Protein AF-A0A813B975-F1 (afdb_monomer_lite)

Sequence (240 aa):
MDNGPQPAAQAGMAQGAAAQLSADDVDRLVKQRLEQAFHGVFRKLVDTTERAAQAAEASASTNRLESLTKSLKVEFWKPASREEELKSWKEWAFQFTNWLVSNDPSFEADLAGIDLEKEIDHALLPSEQEARSQRLFGVLCNVLKGRPLLLVKQAADIKNGLEAWRILRREMEPRERAHALAMVRQLEALKVYESSTGKAFPEELVLATVVTGLKEPLRSQVQLQMQPTTKYSDIGEWVL

Foldseek 3Di:
DDDDDDDDDDDDDDDDDPPPCPPVNVVVVVVVVVVVVVVVVVVVVVVVVVVVVVVVVVVVVVVVLLVVLVPDDQAADDQPDPVSLLVCVVVSVVVVQVSLCSNPVVVVVLQVPDDLVDADDLVPDDPVVSVVQLVLLVVQCVRYDDPLNVQSCVPVPSSGNSRSVSSSCNSRPPPCVVLVVVLVVVVVVLVVCCVVVVDHDDQVVVVVSVLVSDDPPLSVVVVVVDDPPDGPVVSVVSVD

pLDDT: mean 80.19, std 15.27, range [35.56, 97.31]

Secondary structure (DSSP, 8-state):
----------------------HHHHHHHHHHHHHHHHHHHHHHHHHHHHHHHHHHHHHHHHHHHHHHHHHPPPPPB--SSHHHHHHHHHHHHHHHHHHHHHH-THHHHHHHT--SSS---GGGS-HHHHHHHHHHHHHHHHHB-HHHHHHHGGGTTTT-HHHHHHHHHHHHS-THHHHHHHHHHHHHHHHHHHHHH-SPPPHHHHHHHHHHHSPTTHHHHHHHH--TT--HHHHHHHH-

Structure (mmCIF, N/CA/C/O backbone):
data_AF-A0A813B975-F1
#
_entry.id   AF-A0A813B975-F1
#
loop_
_atom_site.group_PDB
_atom_site.id
_atom_site.type_symbol
_atom_site.label_atom_id
_atom_site.label_alt_id
_atom_site.label_comp_id
_atom_site.label_asym_id
_atom_site.label_entity_id
_atom_site.label_seq_id
_atom_site.pdbx_PDB_ins_code
_atom_site.Cartn_x
_atom_site.Cartn_y
_atom_site.Cartn_z
_atom_site.occupancy
_atom_site.B_iso_or_equiv
_atom_site.auth_seq_id
_atom_site.auth_comp_id
_atom_site.auth_asym_id
_atom_site.auth_atom_id
_atom_site.pdbx_PDB_model_num
ATOM 1 N N . MET A 1 1 ? 33.332 16.325 -82.854 1.00 39.56 1 MET A N 1
ATOM 2 C CA . MET A 1 1 ? 33.559 16.531 -84.297 1.00 39.56 1 MET A CA 1
ATOM 3 C C . MET A 1 1 ? 33.821 18.015 -84.409 1.00 39.56 1 MET A C 1
ATOM 5 O O . MET A 1 1 ? 32.916 18.761 -84.082 1.00 39.56 1 MET A O 1
ATOM 9 N N . ASP A 1 2 ? 34.996 18.562 -84.652 1.00 37.91 2 ASP A N 1
ATOM 10 C CA . ASP A 1 2 ? 36.212 18.193 -85.383 1.00 37.91 2 ASP A CA 1
ATOM 11 C C . ASP A 1 2 ? 37.073 19.478 -85.190 1.00 37.91 2 ASP A C 1
ATOM 13 O O . ASP A 1 2 ? 36.506 20.566 -85.241 1.00 37.91 2 ASP A O 1
ATOM 17 N N . ASN A 1 3 ? 38.324 19.517 -84.729 1.00 39.56 3 ASN A N 1
ATOM 18 C CA . ASN A 1 3 ? 39.569 19.159 -85.412 1.00 39.56 3 ASN A CA 1
ATOM 19 C C . ASN A 1 3 ? 40.730 19.656 -84.488 1.00 39.56 3 ASN A C 1
ATOM 21 O O . ASN A 1 3 ? 40.571 20.684 -83.824 1.00 39.56 3 ASN A O 1
ATOM 25 N N . GLY A 1 4 ? 41.874 18.957 -84.402 1.00 40.91 4 GLY A N 1
ATOM 26 C CA . GLY A 1 4 ? 43.118 19.477 -83.768 1.00 40.91 4 GLY A CA 1
ATOM 27 C C . GLY A 1 4 ? 43.863 20.463 -84.698 1.00 40.91 4 GLY A C 1
ATOM 28 O O . GLY A 1 4 ? 43.276 20.806 -85.723 1.00 40.91 4 GLY A O 1
ATOM 29 N N . PRO A 1 5 ? 45.136 20.891 -84.470 1.00 45.88 5 PRO A N 1
ATOM 30 C CA . PRO A 1 5 ? 46.119 20.601 -83.405 1.00 45.88 5 PRO A CA 1
ATOM 31 C C . PRO A 1 5 ? 46.835 21.860 -82.792 1.00 45.88 5 PRO A C 1
ATOM 33 O O . PRO A 1 5 ? 46.631 22.993 -83.213 1.00 45.88 5 PRO A O 1
ATOM 36 N N . GLN A 1 6 ? 47.698 21.645 -81.783 1.00 40.94 6 GLN A N 1
ATOM 37 C CA . GLN A 1 6 ? 48.723 22.566 -81.204 1.00 40.94 6 GLN A CA 1
ATOM 38 C C . GLN A 1 6 ? 49.834 22.967 -82.217 1.00 40.94 6 GLN A C 1
ATOM 40 O O . GLN A 1 6 ? 49.881 22.324 -83.266 1.00 40.94 6 GLN A O 1
ATOM 45 N N . PRO A 1 7 ? 50.840 23.846 -81.922 1.00 50.34 7 PRO A N 1
ATOM 46 C CA . PRO A 1 7 ? 51.076 24.807 -80.815 1.00 50.34 7 PRO A CA 1
ATOM 47 C C . PRO A 1 7 ? 51.598 26.207 -81.286 1.00 50.34 7 PRO A C 1
ATOM 49 O O . PRO A 1 7 ? 52.030 26.375 -82.420 1.00 50.34 7 PRO A O 1
ATOM 52 N N . ALA A 1 8 ? 51.685 27.206 -80.394 1.00 39.50 8 ALA A N 1
ATOM 53 C CA . ALA A 1 8 ? 52.618 28.334 -80.563 1.00 39.50 8 ALA A CA 1
ATOM 54 C C . ALA A 1 8 ? 53.060 28.894 -79.205 1.00 39.50 8 ALA A C 1
ATOM 56 O O . ALA A 1 8 ? 52.253 29.348 -78.397 1.00 39.50 8 ALA A O 1
ATOM 57 N N . ALA A 1 9 ? 54.365 28.820 -78.966 1.00 38.59 9 ALA A N 1
ATOM 58 C CA . ALA A 1 9 ? 55.045 29.357 -77.805 1.00 38.59 9 ALA A CA 1
ATOM 59 C C . ALA A 1 9 ? 55.151 30.887 -77.885 1.00 38.59 9 ALA A C 1
ATOM 61 O O . ALA A 1 9 ? 55.579 31.428 -78.903 1.00 38.59 9 ALA A O 1
ATOM 62 N N . GLN A 1 10 ? 54.879 31.569 -76.774 1.00 41.28 10 GLN A N 1
ATOM 63 C CA . GLN A 1 10 ? 55.492 32.860 -76.479 1.00 41.28 10 GLN A CA 1
ATOM 64 C C . GLN A 1 10 ? 56.052 32.817 -75.061 1.00 41.28 10 GLN A C 1
ATOM 66 O O . GLN A 1 10 ? 55.334 32.793 -74.064 1.00 41.28 10 GLN A O 1
ATOM 71 N N . ALA A 1 11 ? 57.379 32.744 -75.017 1.00 35.56 11 ALA A N 1
ATOM 72 C CA . ALA A 1 11 ? 58.194 32.887 -73.833 1.00 35.56 11 ALA A CA 1
ATOM 73 C C . ALA A 1 11 ? 58.175 34.356 -73.385 1.00 35.56 11 ALA A C 1
ATOM 75 O O . ALA A 1 11 ? 58.749 35.220 -74.043 1.00 35.56 11 ALA A O 1
ATOM 76 N N . GLY A 1 12 ? 57.522 34.621 -72.256 1.00 39.69 12 GLY A N 1
ATOM 77 C CA . GLY A 1 12 ? 57.733 35.816 -71.450 1.00 39.69 12 GLY A CA 1
ATOM 78 C C . GLY A 1 12 ? 58.564 35.428 -70.235 1.00 39.69 12 GLY A C 1
ATOM 79 O O . GLY A 1 12 ? 58.058 34.805 -69.306 1.00 39.69 12 GLY A O 1
ATOM 80 N N . MET A 1 13 ? 59.854 35.748 -70.273 1.00 38.75 13 MET A N 1
ATOM 81 C CA . MET A 1 13 ? 60.756 35.623 -69.135 1.00 38.75 13 MET A CA 1
ATOM 82 C C . MET A 1 13 ? 60.343 36.622 -68.046 1.00 38.75 13 MET A C 1
ATOM 84 O O . MET A 1 13 ? 60.409 37.828 -68.260 1.00 38.75 13 MET A O 1
ATOM 88 N N . ALA A 1 14 ? 59.978 36.122 -66.868 1.00 39.91 14 ALA A N 1
ATOM 89 C CA . ALA A 1 14 ? 60.055 36.867 -65.617 1.00 39.91 14 ALA A CA 1
ATOM 90 C C . ALA A 1 14 ? 60.806 35.987 -64.613 1.00 39.91 14 ALA A C 1
ATOM 92 O O . ALA A 1 14 ? 60.243 35.133 -63.930 1.00 39.91 14 ALA A O 1
ATOM 93 N N . GLN A 1 15 ? 62.126 36.147 -64.620 1.00 39.19 15 GLN A N 1
ATOM 94 C CA . GLN A 1 15 ? 63.018 35.641 -63.590 1.00 39.19 15 GLN A CA 1
ATOM 95 C C . GLN A 1 15 ? 62.749 36.365 -62.264 1.00 39.19 15 GLN A C 1
ATOM 97 O O . GLN A 1 15 ? 62.636 37.585 -62.236 1.00 39.19 15 GLN A O 1
ATOM 102 N N . GLY A 1 16 ? 62.787 35.600 -61.170 1.00 38.72 16 GLY A N 1
ATOM 103 C CA . GLY A 1 16 ? 63.456 36.038 -59.946 1.00 38.72 16 GLY A CA 1
ATOM 104 C C . GLY A 1 16 ? 62.619 36.777 -58.904 1.00 38.72 16 GLY A C 1
ATOM 105 O O . GLY A 1 16 ? 62.664 37.995 -58.828 1.00 38.72 16 GLY A O 1
ATOM 106 N N . ALA A 1 17 ? 61.991 36.014 -58.007 1.00 38.19 17 ALA A N 1
ATOM 107 C CA . ALA A 1 17 ? 62.005 36.288 -56.566 1.00 38.19 17 ALA A CA 1
ATOM 108 C C . ALA A 1 17 ? 61.578 35.022 -55.803 1.00 38.19 17 ALA A C 1
ATOM 110 O O . ALA A 1 17 ? 60.574 35.002 -55.095 1.00 38.19 17 ALA A O 1
ATOM 111 N N . ALA A 1 18 ? 62.337 33.932 -55.953 1.00 42.25 18 ALA A N 1
ATOM 112 C CA . ALA A 1 18 ? 62.356 32.921 -54.905 1.00 42.25 18 ALA A CA 1
ATOM 113 C C . ALA A 1 18 ? 63.075 33.572 -53.720 1.00 42.25 18 ALA A C 1
ATOM 115 O O . ALA A 1 18 ? 64.302 33.571 -53.661 1.00 42.25 18 ALA A O 1
ATOM 116 N N . ALA A 1 19 ? 62.314 34.226 -52.839 1.00 50.38 19 ALA A N 1
ATOM 117 C CA . ALA A 1 19 ? 62.822 34.648 -51.548 1.00 50.38 19 ALA A CA 1
ATOM 118 C C . ALA A 1 19 ? 63.356 33.385 -50.867 1.00 50.38 19 ALA A C 1
ATOM 120 O O . ALA A 1 19 ? 62.583 32.511 -50.474 1.00 50.38 19 ALA A O 1
ATOM 121 N N . GLN A 1 20 ? 64.680 33.249 -50.814 1.00 52.75 20 GLN A N 1
ATOM 122 C CA . GLN A 1 20 ? 65.330 32.298 -49.930 1.00 52.75 20 GLN A CA 1
ATOM 123 C C . GLN A 1 20 ? 64.909 32.700 -48.523 1.00 52.75 20 GLN A C 1
ATOM 125 O O . GLN A 1 20 ? 65.468 33.627 -47.945 1.00 52.75 20 GLN A O 1
ATOM 130 N N . LEU A 1 21 ? 63.854 32.051 -48.022 1.00 56.66 21 LEU A N 1
ATOM 131 C CA . LEU A 1 21 ? 63.519 32.059 -46.608 1.00 56.66 21 LEU A CA 1
ATOM 132 C C . LEU A 1 21 ? 64.817 31.700 -45.895 1.00 56.66 21 LEU A C 1
ATOM 134 O O . LEU A 1 21 ? 65.395 30.640 -46.161 1.00 56.66 21 LEU A O 1
ATOM 138 N N . SER A 1 22 ? 65.325 32.624 -45.084 1.00 64.38 22 SER A N 1
ATOM 139 C CA . SER A 1 22 ? 66.527 32.350 -44.315 1.00 64.38 22 SER A CA 1
ATOM 140 C C . SER A 1 22 ? 66.254 31.120 -43.444 1.00 64.38 22 SER A C 1
ATOM 142 O O . SER A 1 22 ? 65.104 30.855 -43.078 1.00 64.38 22 SER A O 1
ATOM 144 N N . ALA A 1 23 ? 67.284 30.327 -43.144 1.00 64.75 23 ALA A N 1
ATOM 145 C CA . ALA A 1 23 ? 67.116 29.145 -42.297 1.00 64.75 23 ALA A CA 1
ATOM 146 C C . ALA A 1 23 ? 66.399 29.497 -40.974 1.00 64.75 23 ALA A C 1
ATOM 148 O O . ALA A 1 23 ? 65.574 28.718 -40.504 1.00 64.75 23 ALA A O 1
ATOM 149 N N . ASP A 1 24 ? 66.616 30.714 -40.468 1.00 67.94 24 ASP A N 1
ATOM 150 C CA . ASP A 1 24 ? 65.975 31.264 -39.272 1.00 67.94 24 ASP A CA 1
ATOM 151 C C . ASP A 1 24 ? 64.462 31.523 -39.440 1.00 67.94 24 ASP A C 1
ATOM 153 O O . ASP A 1 24 ? 63.688 31.316 -38.502 1.00 67.94 24 ASP A O 1
ATOM 157 N N . ASP A 1 25 ? 63.998 31.924 -40.628 1.00 73.50 25 ASP A N 1
ATOM 158 C CA . ASP A 1 25 ? 62.569 32.151 -40.903 1.00 73.50 25 ASP A CA 1
ATOM 159 C C . ASP A 1 25 ? 61.793 30.834 -41.024 1.00 73.50 25 ASP A C 1
ATOM 161 O O . ASP A 1 25 ? 60.656 30.722 -40.550 1.00 73.50 25 ASP A O 1
ATOM 165 N N . VAL A 1 26 ? 62.418 29.819 -41.632 1.00 76.25 26 VAL A N 1
ATOM 166 C CA . VAL A 1 26 ? 61.869 28.457 -41.694 1.00 76.25 26 VAL A CA 1
ATOM 167 C C . VAL A 1 26 ? 61.785 27.868 -40.289 1.00 76.25 26 VAL A C 1
ATOM 169 O O . VAL A 1 26 ? 60.737 27.336 -39.921 1.00 76.25 26 VAL A O 1
ATOM 172 N N . ASP A 1 27 ? 62.835 28.022 -39.483 1.00 77.06 27 ASP A N 1
ATOM 173 C CA . ASP A 1 27 ? 62.880 27.495 -38.119 1.00 77.06 27 ASP A CA 1
ATOM 174 C C . ASP A 1 27 ? 61.833 28.169 -37.213 1.00 77.06 27 ASP A C 1
ATOM 176 O O . ASP A 1 27 ? 61.093 27.503 -36.481 1.00 77.06 27 ASP A O 1
ATOM 180 N N . ARG A 1 28 ? 61.645 29.489 -37.353 1.00 78.88 28 ARG A N 1
ATOM 181 C CA . ARG A 1 28 ? 60.606 30.236 -36.628 1.00 78.88 28 ARG A CA 1
ATOM 182 C C . ARG A 1 28 ? 59.188 29.817 -37.024 1.00 78.88 28 ARG A C 1
ATOM 184 O O . ARG A 1 28 ? 58.323 29.699 -36.152 1.00 78.88 28 ARG A O 1
ATOM 191 N N . LEU A 1 29 ? 58.937 29.568 -38.310 1.00 79.75 29 LEU A N 1
ATOM 192 C CA . LEU A 1 29 ? 57.632 29.112 -38.796 1.00 79.75 29 LEU A CA 1
ATOM 193 C C . LEU A 1 29 ? 57.334 27.671 -38.358 1.00 79.75 29 LEU A C 1
ATOM 195 O O . LEU A 1 29 ? 56.217 27.380 -37.923 1.00 79.75 29 LEU A O 1
ATOM 199 N N . VAL A 1 30 ? 58.327 26.782 -38.431 1.00 79.69 30 VAL A N 1
ATOM 200 C CA . VAL A 1 30 ? 58.225 25.397 -37.947 1.00 79.69 30 VAL A CA 1
ATOM 201 C C . VAL A 1 30 ? 57.923 25.388 -36.450 1.00 79.69 30 VAL A C 1
ATOM 203 O O . VAL A 1 30 ? 56.978 24.718 -36.027 1.00 79.69 30 VAL A O 1
ATOM 206 N N . LYS A 1 31 ? 58.629 26.208 -35.664 1.00 82.19 31 LYS A N 1
ATOM 207 C CA . LYS A 1 31 ? 58.383 26.373 -34.227 1.00 82.19 31 LYS A CA 1
ATOM 208 C C . LYS A 1 31 ? 56.964 26.866 -33.930 1.00 82.19 31 LYS A C 1
ATOM 210 O O . LYS A 1 31 ? 56.274 26.273 -33.106 1.00 82.19 31 LYS A O 1
ATOM 215 N N . GLN A 1 32 ? 56.479 27.875 -34.653 1.00 84.44 32 GLN A N 1
ATOM 216 C CA . GLN A 1 32 ? 55.125 28.406 -34.469 1.00 84.44 32 GLN A CA 1
ATOM 217 C C . GLN A 1 32 ? 54.035 27.375 -34.814 1.00 84.44 32 GLN A C 1
ATOM 219 O O . GLN A 1 32 ? 53.018 27.282 -34.123 1.00 84.44 32 GLN A O 1
ATOM 224 N N . ARG A 1 33 ? 54.235 26.576 -35.869 1.00 80.62 33 ARG A N 1
ATOM 225 C CA . ARG A 1 33 ? 53.301 25.508 -36.262 1.00 80.62 33 ARG A CA 1
ATOM 226 C C . ARG A 1 33 ? 53.302 24.353 -35.264 1.00 80.62 33 ARG A C 1
ATOM 228 O O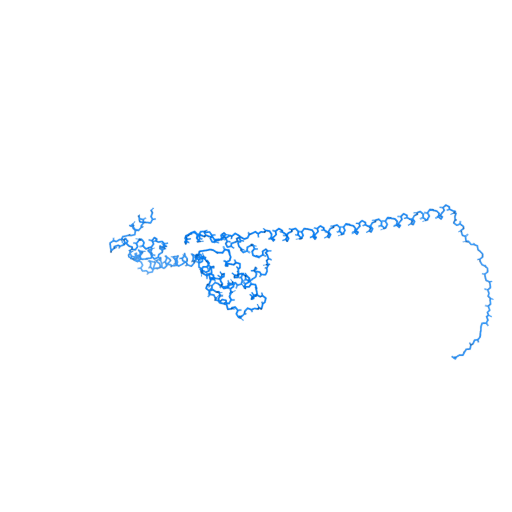 . ARG A 1 33 ? 52.227 23.848 -34.945 1.00 80.62 33 ARG A O 1
ATOM 235 N N . LEU A 1 34 ? 54.471 23.978 -34.743 1.00 81.06 34 LEU A N 1
ATOM 236 C CA . LEU A 1 34 ? 54.610 22.990 -33.670 1.00 81.06 34 LEU A CA 1
ATOM 237 C C . LEU A 1 34 ? 53.911 23.449 -32.392 1.00 81.06 34 LEU A C 1
ATOM 239 O O . LEU A 1 34 ? 53.141 22.685 -31.821 1.00 81.06 34 LEU A O 1
ATOM 243 N N . GLU A 1 35 ? 54.104 24.701 -31.980 1.00 81.44 35 GLU A N 1
ATOM 244 C CA . GLU A 1 35 ? 53.433 25.261 -30.805 1.00 81.44 35 GLU A CA 1
ATOM 245 C C . GLU A 1 35 ? 51.911 25.279 -30.994 1.00 81.44 35 GLU A C 1
ATOM 247 O O . GLU A 1 35 ? 51.180 24.832 -30.114 1.00 81.44 35 GLU A O 1
ATOM 252 N N . GLN A 1 36 ? 51.401 25.709 -32.149 1.00 82.12 36 GLN A N 1
ATOM 253 C CA . GLN A 1 36 ? 49.958 25.694 -32.426 1.00 82.12 36 GLN A CA 1
ATOM 254 C C . GLN A 1 36 ? 49.375 24.276 -32.438 1.00 82.12 36 GLN A C 1
ATOM 256 O O . GLN A 1 36 ? 48.312 24.045 -31.856 1.00 82.12 36 GLN A O 1
ATOM 261 N N . ALA A 1 37 ? 50.071 23.323 -33.065 1.00 78.94 37 ALA A N 1
ATOM 262 C CA . ALA A 1 37 ? 49.665 21.923 -33.075 1.00 78.94 37 ALA A CA 1
ATOM 263 C C . ALA A 1 37 ? 49.674 21.335 -31.656 1.00 78.94 37 ALA A C 1
ATOM 265 O O . ALA A 1 37 ? 48.722 20.661 -31.266 1.00 78.94 37 ALA A O 1
ATOM 266 N N . PHE A 1 38 ? 50.691 21.655 -30.854 1.00 80.50 38 PHE A N 1
ATOM 267 C CA . PHE A 1 38 ? 50.811 21.193 -29.475 1.00 80.50 38 PHE A CA 1
ATOM 268 C C . PHE A 1 38 ? 49.695 21.747 -28.583 1.00 80.50 38 PHE A C 1
ATOM 270 O O . PHE A 1 38 ? 49.025 20.981 -27.895 1.00 80.50 38 PHE A O 1
ATOM 277 N N . HIS A 1 39 ? 49.411 23.051 -28.652 1.00 83.69 39 HIS A N 1
ATOM 278 C CA . HIS A 1 39 ? 48.319 23.661 -27.885 1.00 83.69 39 HIS A CA 1
ATOM 279 C C . HIS A 1 39 ? 46.939 23.153 -28.332 1.00 83.69 39 HIS A C 1
ATOM 281 O O . HIS A 1 39 ? 46.055 22.963 -27.495 1.00 83.69 39 HIS A O 1
ATOM 287 N N . GLY A 1 40 ? 46.748 22.897 -29.631 1.00 86.94 40 GLY A N 1
ATOM 288 C CA . GLY A 1 40 ? 45.510 22.323 -30.161 1.00 86.94 40 GLY A CA 1
ATOM 289 C C . GLY A 1 40 ? 45.279 20.882 -29.700 1.00 86.94 40 GLY A C 1
ATOM 290 O O . GLY A 1 40 ? 44.174 20.541 -29.275 1.00 86.94 40 GLY A O 1
ATOM 291 N N . VAL A 1 41 ? 46.324 20.050 -29.731 1.00 86.25 41 VAL A N 1
ATOM 292 C CA . VAL A 1 41 ? 46.271 18.659 -29.256 1.00 86.25 41 VAL A CA 1
ATOM 293 C C . VAL A 1 41 ? 46.082 18.609 -27.742 1.00 86.25 41 VAL A C 1
ATOM 295 O O . VAL A 1 41 ? 45.236 17.851 -27.275 1.00 86.25 41 VAL A O 1
ATOM 298 N N . PHE A 1 42 ? 46.788 19.449 -26.980 1.00 89.75 42 PHE A N 1
ATOM 299 C CA . PHE A 1 42 ? 46.655 19.505 -25.524 1.00 89.75 42 PHE A CA 1
ATOM 300 C C . PHE A 1 42 ? 45.248 19.936 -25.099 1.00 89.75 42 PHE A C 1
ATOM 302 O O . PHE A 1 42 ? 44.635 19.270 -24.272 1.00 89.75 42 PHE A O 1
ATOM 309 N N . ARG A 1 43 ? 44.686 20.986 -25.714 1.00 83.94 43 ARG A N 1
ATOM 310 C CA . ARG A 1 43 ? 43.312 21.429 -25.423 1.00 83.94 43 ARG A CA 1
ATOM 311 C C . ARG A 1 43 ? 42.289 20.341 -25.740 1.00 83.94 43 ARG A C 1
ATOM 313 O O . ARG A 1 43 ? 41.445 20.038 -24.908 1.00 83.94 43 ARG A O 1
ATOM 320 N N . LYS A 1 44 ? 42.417 19.688 -26.899 1.00 88.12 44 LYS A N 1
ATOM 321 C CA . LYS A 1 44 ? 41.528 18.585 -27.279 1.00 88.12 44 LYS A CA 1
ATOM 322 C C . LYS A 1 44 ? 41.641 17.406 -26.309 1.00 88.12 44 LYS A C 1
ATOM 324 O O . LYS A 1 44 ? 40.621 16.821 -25.962 1.00 88.12 44 LYS A O 1
ATOM 329 N N . LEU A 1 45 ? 42.852 17.080 -25.854 1.00 88.56 45 LEU A N 1
ATOM 330 C CA . LEU A 1 45 ? 43.084 16.034 -24.860 1.00 88.56 45 LEU A CA 1
ATOM 331 C C . LEU A 1 45 ? 42.423 16.387 -23.520 1.00 88.56 45 LEU A C 1
ATOM 333 O O . LEU A 1 45 ? 41.709 15.549 -22.970 1.00 88.56 45 LEU A O 1
ATOM 337 N N . VAL A 1 46 ? 42.594 17.621 -23.039 1.00 88.00 46 VAL A N 1
ATOM 338 C CA . VAL A 1 46 ? 41.961 18.117 -21.805 1.00 88.00 46 VAL A CA 1
ATOM 339 C C . VAL A 1 46 ? 40.437 18.047 -21.909 1.00 88.00 46 VAL A C 1
ATOM 341 O O . VAL A 1 46 ? 39.822 17.390 -21.076 1.00 88.00 46 VAL A O 1
ATOM 344 N N . ASP A 1 47 ? 39.837 18.577 -22.978 1.00 88.56 47 ASP A N 1
ATOM 345 C CA . ASP A 1 47 ? 38.378 18.569 -23.170 1.00 88.56 47 ASP A CA 1
ATOM 346 C C . ASP A 1 47 ? 37.807 17.140 -23.232 1.00 88.56 47 ASP A C 1
ATOM 348 O O . ASP A 1 47 ? 36.739 16.845 -22.688 1.00 88.56 47 ASP A O 1
ATOM 352 N N . THR A 1 48 ? 38.514 16.221 -23.903 1.00 88.00 48 THR A N 1
ATOM 353 C CA . THR A 1 48 ? 38.095 14.810 -23.967 1.00 88.00 48 THR A CA 1
ATOM 354 C C . THR A 1 48 ? 38.239 14.100 -22.628 1.00 88.00 48 THR A C 1
ATOM 356 O O . THR A 1 48 ? 37.373 13.299 -22.281 1.00 88.00 48 THR A O 1
ATOM 359 N N . THR A 1 49 ? 39.288 14.413 -21.865 1.00 86.75 49 THR A N 1
ATOM 360 C CA . THR A 1 49 ? 39.531 13.829 -20.540 1.00 86.75 49 THR A CA 1
ATOM 361 C C . THR A 1 49 ? 38.508 14.343 -19.536 1.00 86.75 49 THR A C 1
ATOM 363 O O . THR A 1 49 ? 37.952 13.554 -18.782 1.00 86.75 49 THR A O 1
ATOM 366 N N . GLU A 1 50 ? 38.192 15.636 -19.568 1.00 87.31 50 GLU A N 1
ATOM 367 C CA . GLU A 1 50 ? 37.201 16.256 -18.690 1.00 87.31 50 GLU A CA 1
ATOM 368 C C . GLU A 1 50 ? 35.791 15.721 -18.967 1.00 87.31 50 GLU A C 1
ATOM 370 O O . GLU A 1 50 ? 35.086 15.319 -18.043 1.00 87.31 50 GLU A O 1
ATOM 375 N N . ARG A 1 51 ? 35.398 15.599 -20.241 1.00 86.44 51 ARG A N 1
ATOM 376 C CA . ARG A 1 51 ? 34.105 15.001 -20.607 1.00 86.44 51 ARG A CA 1
ATOM 377 C C . ARG A 1 51 ? 34.026 13.519 -20.231 1.00 86.44 51 ARG A C 1
ATOM 379 O O . ARG A 1 51 ? 32.975 13.060 -19.789 1.00 86.44 51 ARG A O 1
ATOM 386 N N . ALA A 1 52 ? 35.117 12.771 -20.400 1.00 86.00 52 ALA A N 1
ATOM 387 C CA . ALA A 1 52 ? 35.182 11.373 -19.984 1.00 86.00 52 ALA A CA 1
ATOM 388 C C . ALA A 1 52 ? 35.108 11.230 -18.455 1.00 86.00 52 ALA A C 1
ATOM 390 O O . ALA A 1 52 ? 34.393 10.355 -17.970 1.00 86.00 52 ALA A O 1
ATOM 391 N N . ALA A 1 53 ? 35.776 12.111 -17.703 1.00 84.44 53 ALA A N 1
ATOM 392 C CA . ALA A 1 53 ? 35.706 12.155 -16.245 1.00 84.44 53 ALA A CA 1
ATOM 393 C C . ALA A 1 53 ? 34.285 12.482 -15.759 1.00 84.44 53 ALA A C 1
ATOM 395 O O . ALA A 1 53 ? 33.733 11.732 -14.960 1.00 84.44 53 ALA A O 1
ATOM 396 N N . GLN A 1 54 ? 33.639 13.509 -16.319 1.00 86.75 54 GLN A N 1
ATOM 397 C CA . GLN A 1 54 ? 32.254 13.868 -15.984 1.00 86.75 54 GLN A CA 1
ATOM 398 C C . GLN A 1 54 ? 31.264 12.735 -16.305 1.00 86.75 54 GLN A C 1
ATOM 400 O O . GLN A 1 54 ? 30.374 12.437 -15.509 1.00 86.75 54 GLN A O 1
ATOM 405 N N . ALA A 1 55 ? 31.425 12.058 -17.447 1.00 85.19 55 ALA A N 1
ATOM 406 C CA . ALA A 1 55 ? 30.591 10.911 -17.803 1.00 85.19 55 ALA A CA 1
ATOM 407 C C . ALA A 1 55 ? 30.819 9.709 -16.865 1.00 85.19 55 ALA A C 1
ATOM 409 O O . ALA A 1 55 ? 29.858 9.025 -16.495 1.00 85.19 55 ALA A O 1
ATOM 410 N N . ALA A 1 56 ? 32.065 9.464 -16.446 1.00 84.12 56 ALA A N 1
ATOM 411 C CA . ALA A 1 56 ? 32.407 8.430 -15.471 1.00 84.12 56 ALA A CA 1
ATOM 412 C C . ALA A 1 56 ? 31.833 8.741 -14.077 1.00 84.12 56 ALA A C 1
ATOM 414 O O . ALA A 1 56 ? 31.304 7.851 -13.416 1.00 84.12 56 ALA A O 1
ATOM 415 N N . GLU A 1 57 ? 31.857 10.002 -13.643 1.00 85.44 57 GLU A N 1
ATOM 416 C CA . GLU A 1 57 ? 31.269 10.438 -12.371 1.00 85.44 57 GLU A CA 1
ATOM 417 C C . GLU A 1 57 ? 29.733 10.366 -12.380 1.00 85.44 57 GLU A C 1
ATOM 419 O O . GLU A 1 57 ? 29.122 9.914 -11.405 1.00 85.44 57 GLU A O 1
ATOM 424 N N . ALA A 1 58 ? 29.087 10.736 -13.490 1.00 83.06 58 ALA A N 1
ATOM 425 C CA . ALA A 1 58 ? 27.634 10.630 -13.657 1.00 83.06 58 ALA A CA 1
ATOM 426 C C . ALA A 1 58 ? 27.152 9.167 -13.650 1.00 83.06 58 ALA A C 1
ATOM 428 O O . ALA A 1 58 ? 26.146 8.818 -13.026 1.00 83.06 58 ALA A O 1
ATOM 429 N N . SER A 1 59 ? 27.900 8.277 -14.301 1.00 79.69 59 SER A N 1
ATOM 430 C CA . SER A 1 59 ? 27.594 6.843 -14.293 1.00 79.69 59 SER A CA 1
ATOM 431 C C . SER A 1 59 ? 27.908 6.194 -12.940 1.00 79.69 59 SER A C 1
ATOM 433 O O . SER A 1 59 ? 27.102 5.412 -12.437 1.00 79.69 59 SER A O 1
ATOM 435 N N . ALA A 1 60 ? 29.005 6.575 -12.277 1.00 80.75 60 ALA A N 1
ATOM 436 C CA . ALA A 1 60 ? 29.329 6.110 -10.928 1.00 80.75 60 ALA A CA 1
ATOM 437 C C . ALA A 1 60 ? 28.297 6.561 -9.878 1.00 80.75 60 ALA A C 1
ATOM 439 O O . ALA A 1 60 ? 27.922 5.770 -9.010 1.00 80.75 60 ALA A O 1
ATOM 440 N N . SER A 1 61 ? 27.805 7.801 -9.955 1.00 78.38 61 SER A N 1
ATOM 441 C CA . SER A 1 61 ? 26.749 8.304 -9.063 1.00 78.38 61 SER A CA 1
ATOM 442 C C . SER A 1 61 ? 25.411 7.603 -9.298 1.00 78.38 61 SER A C 1
ATOM 444 O O . SER A 1 61 ? 24.773 7.200 -8.326 1.00 78.38 61 SER A O 1
ATOM 446 N N . THR A 1 62 ? 25.033 7.355 -10.555 1.00 76.19 62 THR A N 1
ATOM 447 C CA . THR A 1 62 ? 23.831 6.574 -10.901 1.00 76.19 62 THR A CA 1
ATOM 448 C C . THR A 1 62 ? 23.917 5.145 -10.358 1.00 76.19 62 THR A C 1
ATOM 450 O O . THR A 1 62 ? 23.016 4.701 -9.648 1.00 76.19 62 THR A O 1
ATOM 453 N N . ASN A 1 63 ? 25.042 4.457 -10.579 1.00 77.56 63 ASN A N 1
ATOM 454 C CA . ASN A 1 63 ? 25.268 3.105 -10.055 1.00 77.56 63 ASN A CA 1
ATOM 455 C C . ASN A 1 63 ? 25.253 3.069 -8.519 1.00 77.56 63 ASN A C 1
ATOM 457 O O . ASN A 1 63 ? 24.755 2.119 -7.913 1.00 77.56 63 ASN A O 1
ATOM 461 N N . ARG A 1 64 ? 25.787 4.111 -7.868 1.00 76.62 64 ARG A N 1
ATOM 462 C CA . ARG A 1 64 ? 25.769 4.236 -6.408 1.00 76.62 64 ARG A CA 1
ATOM 463 C C . ARG A 1 64 ? 24.349 4.419 -5.881 1.00 76.62 64 ARG A C 1
ATOM 465 O O . ARG A 1 64 ? 24.000 3.766 -4.904 1.00 76.62 64 ARG A O 1
ATOM 472 N N . LEU A 1 65 ? 23.537 5.261 -6.521 1.00 73.88 65 LEU A N 1
ATOM 473 C CA . LEU A 1 65 ? 22.126 5.440 -6.170 1.00 73.88 65 LEU A CA 1
ATOM 474 C C . LEU A 1 65 ? 21.345 4.137 -6.354 1.00 73.88 65 LEU A C 1
ATOM 476 O O . LEU A 1 65 ? 20.654 3.710 -5.435 1.00 73.88 65 LEU A O 1
ATOM 480 N N . GLU A 1 66 ? 21.529 3.446 -7.478 1.00 74.06 66 GLU A N 1
ATOM 481 C CA . GLU A 1 66 ? 20.875 2.162 -7.738 1.00 74.06 66 GLU A CA 1
ATOM 482 C C . GLU A 1 66 ? 21.274 1.092 -6.702 1.00 74.06 66 GLU A C 1
ATOM 484 O O . GLU A 1 66 ? 20.430 0.345 -6.202 1.00 74.06 66 GLU A O 1
ATOM 489 N N . SER A 1 67 ? 22.552 1.051 -6.313 1.00 73.88 67 SER A N 1
ATOM 490 C CA . SER A 1 67 ? 23.039 0.167 -5.249 1.00 73.88 67 SER A CA 1
ATOM 491 C C . SER A 1 67 ? 22.455 0.511 -3.876 1.00 73.88 67 SER A C 1
ATOM 493 O O . SER A 1 67 ? 22.165 -0.402 -3.101 1.00 73.88 67 SER A O 1
ATOM 495 N N . LEU A 1 68 ? 22.304 1.798 -3.549 1.00 72.19 68 LEU A N 1
ATOM 496 C CA . LEU A 1 68 ? 21.704 2.241 -2.287 1.00 72.19 68 LEU A CA 1
ATOM 497 C C . LEU A 1 68 ? 20.232 1.835 -2.225 1.00 72.19 68 LEU A C 1
ATOM 499 O O . LEU A 1 68 ? 19.799 1.260 -1.228 1.00 72.19 68 LEU A O 1
ATOM 503 N N . THR A 1 69 ? 19.492 2.030 -3.312 1.00 70.75 69 THR A N 1
ATOM 504 C CA . THR A 1 69 ? 18.075 1.676 -3.379 1.00 70.75 69 THR A CA 1
ATOM 505 C C . THR A 1 69 ? 17.845 0.171 -3.265 1.00 70.75 69 THR A C 1
ATOM 507 O O . THR A 1 69 ? 17.004 -0.257 -2.477 1.00 70.75 69 THR A O 1
ATOM 510 N N . LYS A 1 70 ? 18.661 -0.649 -3.941 1.00 72.88 70 LYS A N 1
ATOM 511 C CA . LYS A 1 70 ? 18.622 -2.120 -3.808 1.00 72.88 70 LYS A CA 1
ATOM 512 C C . LYS A 1 70 ? 18.952 -2.608 -2.394 1.00 72.88 70 LYS A C 1
ATOM 514 O O . LYS A 1 70 ? 18.563 -3.713 -2.023 1.00 72.88 70 LYS A O 1
ATOM 519 N N . SER A 1 71 ? 19.690 -1.816 -1.613 1.00 73.19 71 SER A N 1
ATOM 520 C CA . SER A 1 71 ? 20.062 -2.161 -0.236 1.00 73.19 71 SER A CA 1
ATOM 521 C C . SER A 1 71 ? 18.985 -1.822 0.799 1.00 73.19 71 SER A C 1
ATOM 523 O O . SER A 1 71 ? 19.047 -2.329 1.923 1.00 73.19 71 SER A O 1
ATOM 525 N N . LEU A 1 72 ? 17.989 -1.002 0.437 1.00 76.94 72 LEU A N 1
ATOM 526 C CA . LEU A 1 72 ? 16.885 -0.667 1.328 1.00 76.94 72 LEU A CA 1
ATOM 527 C C . LEU A 1 72 ? 16.049 -1.919 1.589 1.00 76.94 72 LEU A C 1
ATOM 529 O O . LEU A 1 72 ? 15.472 -2.515 0.678 1.00 76.94 72 LEU A O 1
ATOM 533 N N . LYS A 1 73 ? 15.974 -2.319 2.857 1.00 81.44 73 LYS A N 1
ATOM 534 C CA . LYS A 1 73 ? 15.109 -3.412 3.291 1.00 81.44 73 LYS A CA 1
ATOM 535 C C . LYS A 1 73 ? 13.718 -2.873 3.572 1.00 81.44 73 LYS A C 1
ATOM 537 O O . LYS A 1 73 ? 13.569 -1.837 4.211 1.00 81.44 73 LYS A O 1
ATOM 542 N N . VAL A 1 74 ? 12.711 -3.611 3.123 1.00 86.38 74 VAL A N 1
ATOM 543 C CA . VAL A 1 74 ? 11.337 -3.383 3.556 1.00 86.38 74 VAL A CA 1
ATOM 544 C C . VAL A 1 74 ? 11.134 -4.017 4.929 1.00 86.38 74 VAL A C 1
ATOM 546 O O . VAL A 1 74 ? 11.439 -5.194 5.136 1.00 86.38 74 VAL A O 1
ATOM 549 N N . GLU A 1 75 ? 10.640 -3.227 5.877 1.00 87.06 75 GLU A N 1
ATOM 550 C CA . GLU A 1 75 ? 10.365 -3.700 7.229 1.00 87.06 75 GLU A CA 1
ATOM 551 C C . GLU A 1 75 ? 9.057 -4.492 7.287 1.00 87.06 75 GLU A C 1
ATOM 553 O O . GLU A 1 75 ? 8.055 -4.171 6.637 1.00 87.06 75 GLU A O 1
ATOM 558 N N . PHE A 1 76 ? 9.061 -5.544 8.104 1.00 93.38 76 PHE A N 1
ATOM 559 C CA . PHE A 1 76 ? 7.856 -6.323 8.358 1.00 93.38 76 PHE A CA 1
ATOM 560 C C . PHE A 1 76 ? 6.877 -5.520 9.212 1.00 93.38 76 PHE A C 1
ATOM 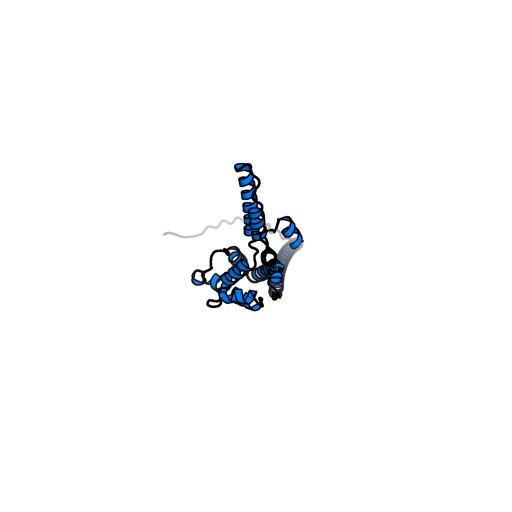562 O O . PHE A 1 76 ? 7.240 -5.028 10.281 1.00 93.38 76 PHE A O 1
ATOM 569 N N . TRP A 1 77 ? 5.607 -5.514 8.821 1.00 95.56 77 TRP A N 1
ATOM 570 C CA . TRP A 1 77 ? 4.540 -4.941 9.631 1.00 95.56 77 TRP A CA 1
ATOM 571 C C . TRP A 1 77 ? 3.832 -6.021 10.437 1.00 95.56 77 TRP A C 1
ATOM 573 O O . TRP A 1 77 ? 3.253 -6.962 9.883 1.00 95.56 77 TRP A O 1
ATOM 583 N N . LYS A 1 78 ? 3.926 -5.904 11.765 1.00 94.69 78 LYS A N 1
ATOM 584 C CA . LYS A 1 78 ? 3.508 -6.938 12.723 1.00 94.69 78 LYS A CA 1
ATOM 585 C C . LYS A 1 78 ? 2.674 -6.366 13.887 1.00 94.69 78 LYS A C 1
ATOM 587 O O . LYS A 1 78 ? 3.029 -6.610 15.038 1.00 94.69 78 LYS A O 1
ATOM 592 N N . PRO A 1 79 ? 1.613 -5.586 13.626 1.00 92.50 79 PRO A N 1
ATOM 593 C CA . PRO A 1 79 ? 0.808 -5.022 14.706 1.00 92.50 79 PRO A CA 1
ATOM 594 C C . PRO A 1 79 ? 0.176 -6.143 15.548 1.00 92.50 79 PRO A C 1
ATOM 596 O O . PRO A 1 79 ? -0.315 -7.138 15.004 1.00 92.50 79 PRO A O 1
ATOM 599 N N . ALA A 1 80 ? 0.206 -5.995 16.872 1.00 90.19 80 ALA A N 1
ATOM 600 C CA . ALA A 1 80 ? -0.302 -6.982 17.822 1.00 90.19 80 ALA A CA 1
ATOM 601 C C . ALA A 1 80 ? -1.820 -6.868 18.036 1.00 90.19 80 ALA A C 1
ATOM 603 O O . ALA A 1 80 ? -2.456 -7.827 18.476 1.00 90.19 80 ALA A O 1
ATOM 604 N N . SER A 1 81 ? -2.413 -5.711 17.725 1.00 88.50 81 SER A N 1
ATOM 605 C CA . SER A 1 81 ? -3.843 -5.448 17.895 1.00 88.50 81 SER A CA 1
ATOM 606 C C . SER A 1 81 ? -4.410 -4.549 16.793 1.00 88.50 81 SER A C 1
ATOM 608 O O . SER A 1 81 ? -3.676 -3.860 16.084 1.00 88.50 81 SER A O 1
ATOM 610 N N . ARG A 1 82 ? -5.746 -4.502 16.691 1.00 84.12 82 ARG A N 1
ATOM 611 C CA . ARG A 1 82 ? -6.461 -3.604 15.768 1.00 84.12 82 ARG A CA 1
ATOM 612 C C . ARG A 1 82 ? -6.161 -2.127 16.028 1.00 84.12 82 ARG A C 1
ATOM 614 O O . ARG A 1 82 ? -6.123 -1.332 15.097 1.00 84.12 82 ARG A O 1
ATOM 621 N N . GLU A 1 83 ? -5.970 -1.747 17.283 1.00 84.62 83 GLU A N 1
ATOM 622 C CA . GLU A 1 83 ? -5.638 -0.368 17.636 1.00 84.62 83 GLU A CA 1
ATOM 623 C C . GLU A 1 83 ? -4.235 0.004 17.140 1.00 84.62 83 GLU A C 1
ATOM 625 O O . GLU A 1 83 ? -4.040 1.062 16.539 1.00 84.62 83 GLU A O 1
ATOM 630 N N . GLU A 1 84 ? -3.270 -0.902 17.315 1.00 87.88 84 GLU A N 1
ATOM 631 C CA . GLU A 1 84 ? -1.905 -0.718 16.831 1.00 87.88 84 GLU A CA 1
ATOM 632 C C . GLU A 1 84 ? -1.832 -0.713 15.298 1.00 87.88 84 GLU A C 1
ATOM 634 O O . GLU A 1 84 ? -1.089 0.095 14.733 1.00 87.88 84 GLU A O 1
ATOM 639 N N . GLU A 1 85 ? -2.638 -1.545 14.621 1.00 90.62 85 GLU A N 1
ATOM 640 C CA . GLU A 1 85 ? -2.821 -1.486 13.163 1.00 90.62 85 GLU A CA 1
ATOM 641 C C . GLU A 1 85 ? -3.170 -0.054 12.733 1.00 90.62 85 GLU A C 1
ATOM 643 O O . GLU A 1 85 ? -2.450 0.555 11.947 1.00 90.62 85 GLU A O 1
ATOM 648 N N . LEU A 1 86 ? -4.236 0.524 13.292 1.00 88.19 86 LEU A N 1
ATOM 649 C CA . LEU A 1 86 ? -4.715 1.853 12.899 1.00 88.19 86 LEU A CA 1
ATOM 650 C C . LEU A 1 86 ? -3.721 2.969 13.251 1.00 88.19 86 LEU A C 1
ATOM 652 O O . LEU A 1 86 ? -3.554 3.915 12.478 1.00 88.19 86 LEU A O 1
ATOM 656 N N . LYS A 1 87 ? -3.044 2.861 14.400 1.00 87.56 87 LYS A N 1
ATOM 657 C CA . LYS A 1 87 ? -2.063 3.851 14.864 1.00 87.56 87 LYS A CA 1
ATOM 658 C C . LYS A 1 87 ? -0.801 3.872 14.000 1.00 87.56 87 LYS A C 1
ATOM 660 O O . LYS A 1 87 ? -0.281 4.947 13.715 1.00 87.56 87 LYS A O 1
ATOM 665 N N . SER A 1 88 ? -0.303 2.700 13.602 1.00 91.94 88 SER A N 1
ATOM 666 C CA . SER A 1 88 ? 0.956 2.561 12.852 1.00 91.94 88 SER A CA 1
ATOM 667 C C . SER A 1 88 ? 0.776 2.557 11.330 1.00 91.94 88 SER A C 1
ATOM 669 O O . SER A 1 88 ? 1.752 2.752 10.607 1.00 91.94 88 SER A O 1
ATOM 671 N N . TRP A 1 89 ? -0.459 2.391 10.839 1.00 93.38 89 TRP A N 1
ATOM 672 C CA . TRP A 1 89 ? -0.777 2.259 9.416 1.00 93.38 89 TRP A CA 1
ATOM 673 C C . TRP A 1 89 ? -0.191 3.368 8.544 1.00 93.38 89 TRP A C 1
ATOM 675 O O . TRP A 1 89 ? 0.485 3.069 7.567 1.00 93.38 89 TRP A O 1
ATOM 685 N N . LYS A 1 90 ? -0.444 4.642 8.876 1.00 91.88 90 LYS A N 1
ATOM 686 C CA . LYS A 1 90 ? -0.040 5.771 8.018 1.00 91.88 90 LYS A CA 1
ATOM 687 C C . LYS A 1 90 ? 1.470 5.820 7.806 1.00 91.88 90 LYS A C 1
ATOM 689 O O . LYS A 1 90 ? 1.915 6.015 6.680 1.00 91.88 90 LYS A O 1
ATOM 694 N N . GLU A 1 91 ? 2.225 5.627 8.883 1.00 93.94 91 GLU A N 1
ATOM 695 C CA . GLU A 1 91 ? 3.685 5.630 8.843 1.00 93.94 91 GLU A CA 1
ATOM 696 C C . GLU A 1 91 ? 4.205 4.435 8.042 1.00 93.94 91 GLU A C 1
ATOM 698 O O . GLU A 1 91 ? 4.995 4.600 7.115 1.00 93.94 91 GLU A O 1
ATOM 703 N N . TRP A 1 92 ? 3.705 3.233 8.341 1.00 95.38 92 TRP A N 1
ATOM 704 C CA . TRP A 1 92 ? 4.133 2.034 7.630 1.00 95.38 92 TRP A CA 1
ATOM 705 C C . TRP A 1 92 ? 3.787 2.093 6.138 1.00 95.38 92 TRP A C 1
ATOM 707 O O . TRP A 1 92 ? 4.640 1.806 5.302 1.00 95.38 92 TRP A O 1
ATOM 717 N N . ALA A 1 93 ? 2.563 2.500 5.791 1.00 95.00 93 ALA A N 1
ATOM 718 C CA . ALA A 1 93 ? 2.122 2.614 4.407 1.00 95.00 93 ALA A CA 1
ATOM 719 C C . ALA A 1 93 ? 2.991 3.613 3.634 1.00 95.00 93 ALA A C 1
ATOM 721 O O . ALA A 1 93 ? 3.399 3.307 2.520 1.00 95.00 93 ALA A O 1
ATOM 722 N N . PHE A 1 94 ? 3.335 4.755 4.239 1.00 94.19 94 PHE A N 1
ATOM 723 C CA . PHE A 1 94 ? 4.234 5.739 3.636 1.00 94.19 94 PHE A CA 1
ATOM 724 C C . PHE A 1 94 ? 5.646 5.182 3.402 1.00 94.19 94 PHE A C 1
ATOM 726 O O . PHE A 1 94 ? 6.212 5.352 2.321 1.00 94.19 94 PHE A O 1
ATOM 733 N N . GLN A 1 95 ? 6.230 4.493 4.384 1.00 94.50 95 GLN A N 1
ATOM 734 C CA . GLN A 1 95 ? 7.547 3.866 4.219 1.00 94.50 95 GLN A CA 1
ATOM 735 C C . GLN A 1 95 ? 7.520 2.775 3.141 1.00 94.50 95 GLN A C 1
ATOM 737 O O . GLN A 1 95 ? 8.414 2.708 2.296 1.00 94.50 95 GLN A O 1
ATOM 742 N N . PHE A 1 96 ? 6.471 1.951 3.140 1.00 95.56 96 PHE A N 1
ATOM 743 C CA . PHE A 1 96 ? 6.277 0.876 2.177 1.00 95.56 96 PHE A CA 1
ATOM 744 C C . PHE A 1 96 ? 6.148 1.398 0.742 1.00 95.56 96 PHE A C 1
ATOM 746 O O . PHE A 1 96 ? 6.838 0.897 -0.145 1.00 95.56 96 PHE A O 1
ATOM 753 N N . THR A 1 97 ? 5.305 2.407 0.499 1.00 95.00 97 THR A N 1
ATOM 754 C CA . THR A 1 97 ? 5.112 2.951 -0.852 1.00 95.00 97 THR A CA 1
ATOM 755 C C . THR A 1 97 ? 6.366 3.644 -1.368 1.00 95.00 97 THR A C 1
ATOM 757 O O . THR A 1 97 ? 6.731 3.427 -2.519 1.00 95.00 97 THR A O 1
ATOM 760 N N . ASN A 1 98 ? 7.079 4.399 -0.526 1.00 93.12 98 ASN A N 1
ATOM 761 C CA . ASN A 1 98 ? 8.356 5.003 -0.917 1.00 93.12 98 ASN A CA 1
ATOM 762 C C . ASN A 1 98 ? 9.402 3.947 -1.274 1.00 93.12 98 ASN A C 1
ATOM 764 O O . ASN A 1 98 ? 10.096 4.081 -2.283 1.00 93.12 98 ASN A O 1
ATOM 768 N N . TRP A 1 99 ? 9.504 2.881 -0.476 1.00 93.69 99 TRP A N 1
ATOM 769 C CA . TRP A 1 99 ? 10.386 1.762 -0.789 1.00 93.69 99 TRP A CA 1
ATOM 770 C C . TRP A 1 99 ? 10.001 1.112 -2.124 1.00 93.69 99 TRP A C 1
ATOM 772 O O . TRP A 1 99 ? 10.868 0.879 -2.966 1.00 93.69 99 TRP A O 1
ATOM 782 N N . LEU A 1 100 ? 8.709 0.868 -2.346 1.00 93.56 100 LEU A N 1
ATOM 783 C CA . LEU A 1 100 ? 8.206 0.230 -3.558 1.00 93.56 100 LEU A CA 1
ATOM 784 C C . LEU A 1 100 ? 8.513 1.065 -4.812 1.00 93.56 100 LEU A C 1
ATOM 786 O O . LEU A 1 100 ? 9.089 0.536 -5.759 1.00 93.56 100 LEU A O 1
ATOM 790 N N . VAL A 1 101 ? 8.202 2.364 -4.786 1.00 93.06 101 VAL A N 1
ATOM 791 C CA . VAL A 1 101 ? 8.446 3.306 -5.896 1.00 93.06 101 VAL A CA 1
ATOM 792 C C . VAL A 1 101 ? 9.938 3.500 -6.155 1.00 93.06 101 VAL A C 1
ATOM 794 O O . VAL A 1 101 ? 10.358 3.606 -7.303 1.00 93.06 101 VAL A O 1
ATOM 797 N N . SER A 1 102 ? 10.765 3.481 -5.107 1.00 89.88 102 SER A N 1
ATOM 798 C CA . SER A 1 102 ? 12.218 3.546 -5.281 1.00 89.88 102 SER A CA 1
ATOM 799 C C . SER A 1 102 ? 12.750 2.321 -6.042 1.00 89.88 102 SER A C 1
ATOM 801 O O . SER A 1 102 ? 13.688 2.448 -6.823 1.00 89.88 102 SER A O 1
ATOM 803 N N . ASN A 1 103 ? 12.150 1.140 -5.847 1.00 88.94 103 ASN A N 1
ATOM 804 C CA . ASN A 1 103 ? 12.540 -0.085 -6.555 1.00 88.94 103 ASN A CA 1
ATOM 805 C C . ASN A 1 103 ? 11.953 -0.178 -7.975 1.00 88.94 103 ASN A C 1
ATOM 807 O O . ASN A 1 103 ? 12.632 -0.661 -8.879 1.00 88.94 103 ASN A O 1
ATOM 811 N N . ASP A 1 104 ? 10.709 0.259 -8.173 1.00 90.62 104 ASP A N 1
ATOM 812 C CA . ASP A 1 104 ? 10.046 0.333 -9.479 1.00 90.62 104 ASP A CA 1
ATOM 813 C C . ASP A 1 104 ? 9.143 1.583 -9.526 1.00 90.62 104 ASP A C 1
ATOM 815 O O . ASP A 1 104 ? 8.049 1.581 -8.946 1.00 90.62 104 ASP A O 1
ATOM 819 N N . PRO A 1 105 ? 9.574 2.653 -10.226 1.00 92.69 105 PRO A N 1
ATOM 820 C CA . PRO A 1 105 ? 8.840 3.917 -10.293 1.00 92.69 105 PRO A CA 1
ATOM 821 C C . PRO A 1 105 ? 7.429 3.798 -10.875 1.00 92.69 105 PRO A C 1
ATOM 823 O O . PRO A 1 105 ? 6.571 4.634 -10.599 1.00 92.69 105 PRO A O 1
ATOM 826 N N . SER A 1 106 ? 7.152 2.745 -11.649 1.00 93.44 106 SER A N 1
ATOM 827 C CA . SER A 1 106 ? 5.839 2.526 -12.269 1.00 93.44 106 SER A CA 1
ATOM 828 C C . SER A 1 106 ? 4.729 2.348 -11.230 1.00 93.44 106 SER A C 1
ATOM 830 O O . SER A 1 106 ? 3.566 2.642 -11.513 1.00 93.44 106 SER A O 1
ATOM 832 N N . PHE A 1 107 ? 5.079 1.915 -10.011 1.00 95.56 107 PHE A N 1
ATOM 833 C CA . PHE A 1 107 ? 4.118 1.792 -8.919 1.00 95.56 107 PHE A CA 1
ATOM 834 C C . PHE A 1 107 ? 3.544 3.135 -8.466 1.00 95.56 107 PHE A C 1
ATOM 836 O O . PHE A 1 107 ? 2.458 3.145 -7.898 1.00 95.56 107 PHE A O 1
ATOM 843 N N . GLU A 1 108 ? 4.203 4.267 -8.719 1.00 94.88 108 GLU A N 1
ATOM 844 C CA . GLU A 1 108 ? 3.657 5.572 -8.332 1.00 94.88 108 GLU A CA 1
ATOM 845 C C . GLU A 1 108 ? 2.323 5.842 -9.043 1.00 94.88 108 GLU A C 1
ATOM 847 O O . GLU A 1 108 ? 1.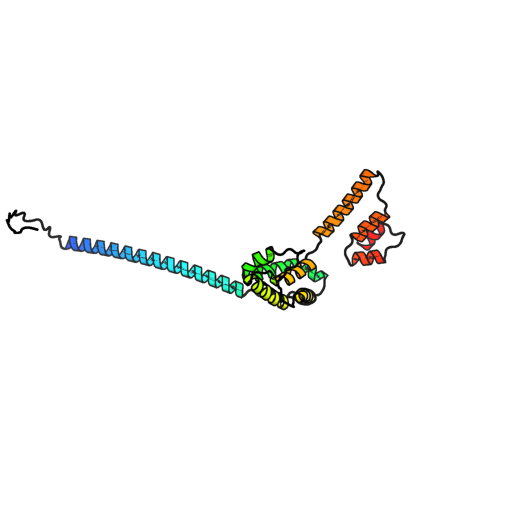315 6.134 -8.396 1.00 94.88 108 GLU A O 1
ATOM 852 N N . ALA A 1 109 ? 2.296 5.646 -10.365 1.00 94.12 109 ALA A N 1
ATOM 853 C CA . ALA A 1 109 ? 1.089 5.802 -11.170 1.00 94.12 109 ALA A CA 1
ATOM 854 C C . ALA A 1 109 ? 0.037 4.732 -10.838 1.00 94.12 109 ALA A C 1
ATOM 856 O O . ALA A 1 109 ? -1.143 5.056 -10.685 1.00 94.12 109 ALA A O 1
ATOM 857 N N . ASP A 1 110 ? 0.465 3.473 -10.679 1.00 94.62 110 ASP A N 1
ATOM 858 C CA . ASP A 1 110 ? -0.441 2.367 -10.358 1.00 94.62 110 ASP A CA 1
ATOM 859 C C . ASP A 1 110 ? -1.154 2.591 -9.018 1.00 94.62 110 ASP A C 1
ATOM 861 O O . ASP A 1 110 ? -2.367 2.419 -8.933 1.00 94.62 110 ASP A O 1
ATOM 865 N N . LEU A 1 111 ? -0.421 2.997 -7.974 1.00 95.44 111 LEU A N 1
ATOM 866 C CA . LEU A 1 111 ? -0.977 3.209 -6.638 1.00 95.44 111 LEU A CA 1
ATOM 867 C C . LEU A 1 111 ? -1.846 4.471 -6.554 1.00 95.44 111 LEU A C 1
ATOM 869 O O . LEU A 1 111 ? -2.848 4.468 -5.833 1.00 95.44 111 LEU A O 1
ATOM 873 N N . ALA A 1 112 ? -1.480 5.536 -7.273 1.00 93.19 112 ALA A N 1
ATOM 874 C CA . ALA A 1 112 ? -2.251 6.777 -7.321 1.00 93.19 112 ALA A CA 1
ATOM 875 C C . ALA A 1 112 ? -3.605 6.604 -8.030 1.00 93.19 112 ALA A C 1
ATOM 877 O O . ALA A 1 112 ? -4.576 7.262 -7.659 1.00 93.19 112 ALA A O 1
ATOM 878 N N . GLY A 1 113 ? -3.687 5.703 -9.014 1.00 90.88 113 GLY A N 1
ATOM 879 C CA . GLY A 1 113 ? -4.914 5.413 -9.760 1.00 90.88 113 GLY A CA 1
ATOM 880 C C . GLY A 1 113 ? -5.946 4.556 -9.015 1.00 90.88 113 GLY A C 1
ATOM 881 O O . GLY A 1 113 ? -7.020 4.302 -9.559 1.00 90.88 113 GLY A O 1
ATOM 882 N N . ILE A 1 114 ? -5.646 4.094 -7.797 1.00 93.75 114 ILE A N 1
ATOM 883 C CA . ILE A 1 114 ? -6.534 3.204 -7.039 1.00 93.75 114 ILE A CA 1
ATOM 884 C C . ILE A 1 114 ? -7.698 3.987 -6.432 1.00 93.75 114 ILE A C 1
ATOM 886 O O . ILE A 1 114 ? -7.523 4.790 -5.513 1.00 93.75 114 ILE A O 1
ATOM 890 N N . ASP A 1 115 ? -8.902 3.662 -6.893 1.00 90.88 115 ASP A N 1
ATOM 891 C CA . ASP A 1 115 ? -10.158 4.033 -6.249 1.00 90.88 115 ASP A CA 1
ATOM 892 C C . ASP A 1 115 ? -10.490 3.020 -5.140 1.00 90.88 115 ASP A C 1
ATOM 894 O O . ASP A 1 115 ? -10.554 1.814 -5.375 1.00 90.88 115 ASP A O 1
ATOM 898 N N . LEU A 1 116 ? -10.697 3.497 -3.909 1.00 89.19 116 LEU A N 1
ATOM 899 C CA . LEU A 1 116 ? -10.981 2.633 -2.759 1.00 89.19 116 LEU A CA 1
ATOM 900 C C . LEU A 1 116 ? -12.371 1.993 -2.811 1.00 89.19 116 LEU A C 1
ATOM 902 O O . LEU A 1 116 ? -12.574 0.956 -2.174 1.00 89.19 116 LEU A O 1
ATOM 906 N N . GLU A 1 117 ? -13.313 2.564 -3.558 1.00 87.81 117 GLU A N 1
ATOM 907 C CA . GLU A 1 117 ? -14.695 2.076 -3.625 1.00 87.81 117 GLU A CA 1
ATOM 908 C C . GLU A 1 117 ? -14.928 1.122 -4.805 1.00 87.81 117 GLU A C 1
ATOM 910 O O . GLU A 1 117 ? -15.894 0.357 -4.796 1.00 87.81 117 GLU A O 1
ATOM 915 N N . LYS A 1 118 ? -14.019 1.101 -5.787 1.00 88.75 118 LYS A N 1
ATOM 916 C CA . LYS A 1 118 ? -14.119 0.257 -6.979 1.00 88.75 118 LYS A CA 1
ATOM 917 C C . LYS A 1 118 ? -13.118 -0.894 -6.930 1.00 88.75 118 LYS A C 1
ATOM 919 O O . LYS A 1 118 ? -11.917 -0.679 -6.834 1.00 88.75 118 LYS A O 1
ATOM 924 N N . GLU A 1 119 ? -13.626 -2.118 -7.023 1.00 89.81 119 GLU A N 1
ATOM 925 C CA . GLU A 1 119 ? -12.791 -3.315 -7.133 1.00 89.81 119 GLU A CA 1
ATOM 926 C C . GLU A 1 119 ? -11.964 -3.303 -8.425 1.00 89.81 119 GLU A C 1
ATOM 928 O O . GLU A 1 119 ? -12.444 -2.895 -9.490 1.00 89.81 119 GLU A O 1
ATOM 933 N N . ILE A 1 120 ? -10.709 -3.734 -8.312 1.00 91.00 120 ILE A N 1
ATOM 934 C CA . ILE A 1 120 ? -9.780 -3.816 -9.434 1.00 91.00 120 ILE A CA 1
ATOM 935 C C . ILE A 1 120 ? -9.838 -5.228 -9.998 1.00 91.00 120 ILE A C 1
ATOM 937 O O . ILE A 1 120 ? -9.286 -6.160 -9.418 1.00 91.00 120 ILE A O 1
ATOM 941 N N . ASP A 1 121 ? -10.458 -5.372 -11.164 1.00 87.88 121 ASP A N 1
ATOM 942 C CA . ASP A 1 121 ? -10.437 -6.626 -11.909 1.00 87.88 121 ASP A CA 1
ATOM 943 C C . ASP A 1 121 ? -9.085 -6.799 -12.615 1.00 87.88 121 ASP A C 1
ATOM 945 O O . ASP A 1 121 ? -8.713 -6.027 -13.503 1.00 87.88 121 ASP A O 1
ATOM 949 N N . HIS A 1 122 ? -8.352 -7.833 -12.213 1.00 84.44 122 HIS A N 1
ATOM 950 C CA . HIS A 1 122 ? -7.032 -8.157 -12.741 1.00 84.44 122 HIS A CA 1
ATOM 951 C C . HIS A 1 122 ? -7.053 -8.476 -14.241 1.00 84.44 122 HIS A C 1
ATOM 953 O O . HIS A 1 122 ? -6.084 -8.185 -14.936 1.00 84.44 122 HIS A O 1
ATOM 959 N N . ALA A 1 123 ? -8.150 -9.046 -14.753 1.00 86.56 123 ALA A N 1
ATOM 960 C CA . ALA A 1 123 ? -8.273 -9.429 -16.160 1.00 86.56 123 ALA A CA 1
ATOM 961 C C . ALA A 1 123 ? -8.398 -8.218 -17.102 1.00 86.56 123 ALA A C 1
ATOM 963 O O . ALA A 1 123 ? -8.192 -8.348 -18.308 1.00 86.56 123 ALA A O 1
ATOM 964 N N . LEU A 1 124 ? -8.737 -7.045 -16.558 1.00 89.56 124 LEU A N 1
ATOM 965 C CA . LEU A 1 124 ? -8.856 -5.794 -17.307 1.00 89.56 124 LEU A CA 1
ATOM 966 C C . LEU A 1 124 ? -7.557 -4.974 -17.298 1.00 89.56 124 LEU A C 1
ATOM 968 O O . LEU A 1 124 ? -7.498 -3.925 -17.944 1.00 89.56 124 LEU A O 1
ATOM 972 N N . LEU A 1 125 ? -6.528 -5.421 -16.570 1.00 89.75 125 LEU A N 1
ATOM 973 C CA . LEU A 1 125 ? -5.245 -4.729 -16.498 1.00 89.75 125 LEU A CA 1
ATOM 974 C C . LEU A 1 125 ? -4.408 -4.995 -17.762 1.00 89.75 125 LEU A C 1
ATOM 976 O O . LEU A 1 125 ? -4.374 -6.119 -18.264 1.00 89.75 125 LEU A O 1
ATOM 980 N N . PRO A 1 126 ? -3.663 -3.996 -18.267 1.00 92.94 126 PRO A N 1
ATOM 981 C CA . PRO A 1 126 ? -2.610 -4.227 -19.249 1.00 92.94 126 PRO A CA 1
ATOM 982 C C . PRO A 1 126 ? -1.570 -5.224 -18.720 1.00 92.94 126 PRO A C 1
ATOM 984 O O . PRO A 1 126 ? -1.220 -5.180 -17.541 1.00 92.94 126 PRO A O 1
ATOM 987 N N . SER A 1 127 ? -0.994 -6.052 -19.595 1.00 90.81 127 SER A N 1
ATOM 988 C CA . SER A 1 127 ? -0.076 -7.144 -19.218 1.00 90.81 127 SER A CA 1
ATOM 989 C C . SER A 1 127 ? 1.118 -6.709 -18.354 1.00 90.81 127 SER A C 1
ATOM 991 O O . SER A 1 127 ? 1.567 -7.445 -17.478 1.00 90.81 127 SER A O 1
ATOM 993 N N . GLU A 1 128 ? 1.654 -5.505 -18.571 1.00 92.06 128 GLU A N 1
ATOM 994 C CA . GLU A 1 128 ? 2.745 -4.978 -17.741 1.00 92.06 128 GLU A CA 1
ATOM 995 C C . GLU A 1 128 ? 2.278 -4.608 -16.328 1.00 92.06 128 GLU A C 1
ATOM 997 O O . GLU A 1 128 ? 2.968 -4.890 -15.348 1.00 92.06 128 GLU A O 1
ATOM 1002 N N . GLN A 1 129 ? 1.095 -4.001 -16.218 1.00 93.75 129 GLN A N 1
ATOM 1003 C CA . GLN A 1 129 ? 0.487 -3.638 -14.939 1.00 93.75 129 GLN A CA 1
ATOM 1004 C C . GLN A 1 129 ? 0.035 -4.885 -14.175 1.00 93.75 129 GLN A C 1
ATOM 1006 O O . GLN A 1 129 ? 0.194 -4.955 -12.958 1.00 93.75 129 GLN A O 1
ATOM 1011 N N . GLU A 1 130 ? -0.437 -5.902 -14.893 1.00 94.00 130 GLU A N 1
ATOM 1012 C CA . GLU A 1 130 ? -0.734 -7.229 -14.363 1.00 94.00 130 GLU A CA 1
ATOM 1013 C C . GLU A 1 130 ? 0.506 -7.849 -13.695 1.00 94.00 130 GLU A C 1
ATOM 1015 O O . GLU A 1 130 ? 0.484 -8.206 -12.515 1.00 94.00 130 GLU A O 1
ATOM 1020 N N . ALA A 1 131 ? 1.633 -7.900 -14.411 1.00 93.31 131 ALA A N 1
ATOM 1021 C CA . ALA A 1 131 ? 2.877 -8.450 -13.877 1.00 93.31 131 ALA A CA 1
ATOM 1022 C C . ALA A 1 131 ? 3.369 -7.683 -12.635 1.00 93.31 131 ALA A C 1
ATOM 1024 O O . ALA A 1 131 ? 3.851 -8.294 -11.674 1.00 93.31 131 ALA A O 1
ATOM 1025 N N . ARG A 1 132 ? 3.233 -6.349 -12.617 1.00 94.75 132 ARG A N 1
ATOM 1026 C CA . ARG A 1 132 ? 3.543 -5.528 -11.433 1.00 94.75 132 ARG A CA 1
ATOM 1027 C C . ARG A 1 132 ? 2.577 -5.796 -10.278 1.00 94.75 132 ARG A C 1
ATOM 1029 O O . ARG A 1 132 ? 3.033 -5.936 -9.144 1.00 94.75 132 ARG A O 1
ATOM 1036 N N . SER A 1 133 ? 1.282 -5.953 -10.554 1.00 95.62 133 SER A N 1
ATOM 1037 C CA . SER A 1 133 ? 0.268 -6.322 -9.559 1.00 95.62 133 SER A CA 1
ATOM 1038 C C . SER A 1 133 ? 0.603 -7.660 -8.890 1.00 95.62 133 SER A C 1
ATOM 1040 O O . SER A 1 133 ? 0.643 -7.750 -7.663 1.00 95.62 133 SER A O 1
ATOM 1042 N N . GLN A 1 134 ? 0.973 -8.680 -9.667 1.00 95.69 134 GLN A N 1
ATOM 1043 C CA . GLN A 1 134 ? 1.386 -9.981 -9.126 1.00 95.69 134 GLN A CA 1
ATOM 1044 C C . GLN A 1 134 ? 2.650 -9.895 -8.257 1.00 95.69 134 GLN A C 1
ATOM 1046 O O . GLN A 1 134 ? 2.747 -10.559 -7.218 1.00 95.69 134 GLN A O 1
ATOM 1051 N N . ARG A 1 135 ? 3.625 -9.059 -8.642 1.00 94.81 135 ARG A N 1
ATOM 1052 C CA . ARG A 1 135 ? 4.818 -8.798 -7.817 1.00 94.81 135 ARG A CA 1
ATOM 1053 C C . ARG A 1 135 ? 4.443 -8.120 -6.505 1.00 94.81 135 ARG A C 1
ATOM 1055 O O . ARG A 1 135 ? 4.889 -8.571 -5.450 1.00 94.81 135 ARG A O 1
ATOM 1062 N N . LEU A 1 136 ? 3.596 -7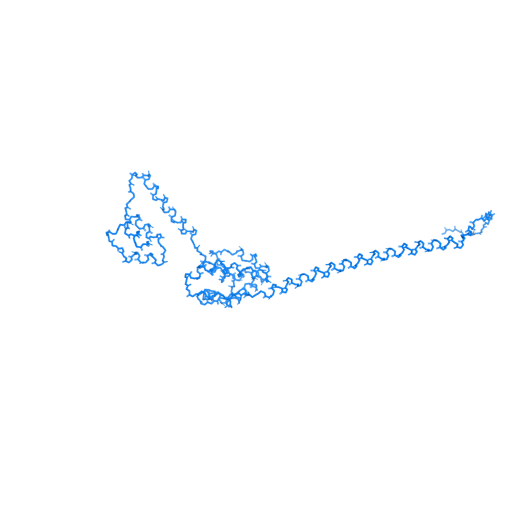.090 -6.559 1.00 96.56 136 LEU A N 1
ATOM 1063 C CA . LEU A 1 136 ? 3.099 -6.388 -5.378 1.00 96.56 136 LEU A CA 1
ATOM 1064 C C . LEU A 1 136 ? 2.402 -7.353 -4.414 1.00 96.56 136 LEU A C 1
ATOM 1066 O O . LEU A 1 136 ? 2.682 -7.319 -3.218 1.00 96.56 136 LEU A O 1
ATOM 1070 N N . PHE A 1 137 ? 1.575 -8.269 -4.922 1.00 97.31 137 PHE A N 1
ATOM 1071 C CA . PHE A 1 137 ? 0.942 -9.301 -4.100 1.00 97.31 137 PHE A CA 1
ATOM 1072 C C . PHE A 1 137 ? 1.977 -10.141 -3.339 1.00 97.31 137 PHE A C 1
ATOM 1074 O O . PHE A 1 137 ? 1.887 -10.305 -2.120 1.00 97.31 137 PHE A O 1
ATOM 1081 N N . GLY A 1 138 ? 3.004 -10.631 -4.043 1.00 95.69 138 GLY A N 1
ATOM 1082 C CA . GLY A 1 138 ? 4.089 -11.402 -3.437 1.00 95.69 138 GLY A CA 1
ATOM 1083 C C . GLY A 1 138 ? 4.847 -10.619 -2.361 1.00 95.69 138 GLY A C 1
ATOM 1084 O O . GLY A 1 138 ? 5.148 -11.165 -1.296 1.00 95.69 138 GLY A O 1
ATOM 1085 N N . VAL A 1 139 ? 5.117 -9.334 -2.597 1.00 95.50 139 VAL A N 1
ATOM 1086 C CA . VAL A 1 139 ? 5.747 -8.452 -1.604 1.00 95.50 139 VAL A CA 1
ATOM 1087 C C . VAL A 1 139 ? 4.843 -8.292 -0.380 1.00 95.50 139 VAL A C 1
ATOM 1089 O O . VAL A 1 139 ? 5.299 -8.541 0.737 1.00 95.50 139 VAL A O 1
ATOM 1092 N N . LEU A 1 140 ? 3.562 -7.957 -0.568 1.00 96.81 140 LEU A N 1
ATOM 1093 C CA . LEU A 1 140 ? 2.592 -7.772 0.517 1.00 96.81 140 LEU A CA 1
ATOM 1094 C C . LEU A 1 140 ? 2.473 -9.025 1.395 1.00 96.81 140 LEU A C 1
ATOM 1096 O O . LEU A 1 140 ? 2.509 -8.925 2.622 1.00 96.81 140 LEU A O 1
ATOM 1100 N N . CYS A 1 141 ? 2.422 -10.219 0.796 1.00 95.94 141 CYS A N 1
ATOM 1101 C CA . CYS A 1 141 ? 2.400 -11.474 1.551 1.00 95.94 141 CYS A CA 1
ATOM 1102 C C . CYS A 1 141 ? 3.649 -11.690 2.422 1.00 95.94 141 CYS A C 1
ATOM 1104 O O . CYS A 1 141 ? 3.568 -12.328 3.476 1.00 95.94 141 CYS A O 1
ATOM 1106 N N . ASN A 1 142 ? 4.803 -11.174 1.998 1.00 94.94 142 ASN A N 1
ATOM 1107 C CA . ASN A 1 142 ? 6.044 -11.300 2.751 1.00 94.94 142 ASN A CA 1
ATOM 1108 C C . ASN A 1 142 ? 6.135 -10.281 3.886 1.00 94.94 142 ASN A C 1
ATOM 1110 O O . ASN A 1 142 ? 6.527 -10.657 4.993 1.00 94.94 142 ASN A O 1
ATOM 1114 N N . VAL A 1 143 ? 5.754 -9.027 3.644 1.00 95.94 143 VAL A N 1
ATOM 1115 C CA . VAL A 1 143 ? 5.953 -7.928 4.605 1.00 95.94 143 VAL A CA 1
ATOM 1116 C C . VAL A 1 143 ? 4.871 -7.875 5.681 1.00 95.94 143 VAL A C 1
ATOM 1118 O O . VAL A 1 143 ? 5.162 -7.524 6.823 1.00 95.94 143 VAL A O 1
ATOM 1121 N N . LEU A 1 144 ? 3.644 -8.288 5.360 1.00 96.81 144 LEU A N 1
ATOM 1122 C CA . LEU A 1 144 ? 2.519 -8.280 6.292 1.00 96.81 144 LEU A CA 1
ATOM 1123 C C . LEU A 1 144 ? 2.511 -9.526 7.182 1.00 96.81 144 LEU A C 1
ATOM 1125 O O . LEU A 1 144 ? 2.843 -10.636 6.747 1.00 96.81 144 LEU A O 1
ATOM 1129 N N . LYS A 1 145 ? 2.076 -9.356 8.433 1.00 95.56 145 LYS A N 1
ATOM 1130 C CA . LYS A 1 145 ? 1.818 -10.440 9.394 1.00 95.56 145 LYS A CA 1
ATOM 1131 C C . LYS A 1 145 ? 0.434 -10.288 10.022 1.00 95.56 145 LYS A C 1
ATOM 1133 O O . LYS A 1 145 ? -0.202 -9.250 9.892 1.00 95.56 145 LYS A O 1
ATOM 1138 N N . GLY A 1 146 ? -0.038 -11.344 10.687 1.00 93.88 146 GLY A N 1
ATOM 1139 C CA . GLY A 1 146 ? -1.301 -11.327 11.431 1.00 93.88 146 GLY A CA 1
ATOM 1140 C C . GLY A 1 146 ? -2.532 -11.060 10.557 1.00 93.88 146 GLY A C 1
ATOM 1141 O O . GLY A 1 146 ? -2.630 -11.551 9.431 1.00 93.88 146 GLY A O 1
ATOM 1142 N N . ARG A 1 147 ? -3.478 -10.279 11.088 1.00 94.38 147 ARG A N 1
ATOM 1143 C CA . ARG A 1 147 ? -4.739 -9.915 10.424 1.00 94.38 147 ARG A CA 1
ATOM 1144 C C . ARG A 1 147 ? -4.545 -9.148 9.102 1.00 94.38 147 ARG A C 1
ATOM 1146 O O . ARG A 1 147 ? -5.205 -9.536 8.139 1.00 94.38 147 ARG A O 1
ATOM 1153 N N . PRO A 1 148 ? -3.632 -8.162 8.975 1.00 94.88 148 PRO A N 1
ATOM 1154 C CA . PRO A 1 148 ? -3.340 -7.516 7.691 1.00 94.88 148 PRO A CA 1
ATOM 1155 C C . PRO A 1 148 ? -3.006 -8.492 6.554 1.00 94.88 148 PRO A C 1
ATOM 1157 O O . PRO A 1 148 ? -3.475 -8.330 5.429 1.00 94.88 148 PRO A O 1
ATOM 1160 N N . LEU A 1 149 ? -2.250 -9.555 6.851 1.00 96.62 149 LEU A N 1
ATOM 1161 C CA . LEU A 1 149 ? -1.935 -10.593 5.867 1.00 96.62 149 LEU A CA 1
ATOM 1162 C C . LEU A 1 149 ? -3.183 -11.380 5.436 1.00 96.62 149 LEU A C 1
ATOM 1164 O O . LEU A 1 149 ? -3.286 -11.774 4.276 1.00 96.62 149 LEU A O 1
ATOM 1168 N N . LEU A 1 150 ? -4.131 -11.617 6.347 1.00 95.56 150 LEU A N 1
ATOM 1169 C CA . LEU A 1 150 ? -5.386 -12.300 6.019 1.00 95.56 150 LEU A CA 1
ATOM 1170 C C . LEU A 1 150 ? -6.262 -11.470 5.072 1.00 95.56 150 LEU A C 1
ATOM 1172 O O . LEU A 1 150 ? -6.916 -12.053 4.214 1.00 95.56 150 LEU A O 1
ATOM 1176 N N . LEU A 1 151 ? -6.238 -10.137 5.185 1.00 94.62 151 LEU A N 1
ATOM 1177 C CA . LEU A 1 151 ? -6.937 -9.241 4.255 1.00 94.62 151 LEU A CA 1
ATOM 1178 C C . LEU A 1 151 ? -6.364 -9.357 2.841 1.00 94.62 151 LEU A C 1
ATOM 1180 O O . LEU A 1 151 ? -7.104 -9.580 1.892 1.00 94.62 151 LEU A O 1
ATOM 1184 N N . VAL A 1 152 ? -5.038 -9.287 2.708 1.00 95.38 152 VAL A N 1
ATOM 1185 C CA . VAL A 1 152 ? -4.356 -9.413 1.409 1.00 95.38 152 VAL A CA 1
ATOM 1186 C C . VAL A 1 152 ? -4.603 -10.775 0.761 1.00 95.38 152 VAL A C 1
ATOM 1188 O O . VAL A 1 152 ? -4.783 -10.857 -0.450 1.00 95.38 152 VAL A O 1
ATOM 1191 N N . LYS A 1 153 ? -4.679 -11.847 1.557 1.00 95.62 153 LYS A N 1
ATOM 1192 C CA . LYS A 1 153 ? -4.969 -13.200 1.058 1.00 95.62 153 LYS A CA 1
ATOM 1193 C C . LYS A 1 153 ? -6.362 -13.359 0.437 1.00 95.62 153 LYS A C 1
ATOM 1195 O O . LYS A 1 153 ? -6.593 -14.382 -0.199 1.00 95.62 153 LYS A O 1
ATOM 1200 N N . GLN A 1 154 ? -7.265 -12.387 0.581 1.00 91.62 154 GLN A N 1
ATOM 1201 C CA . GLN A 1 154 ?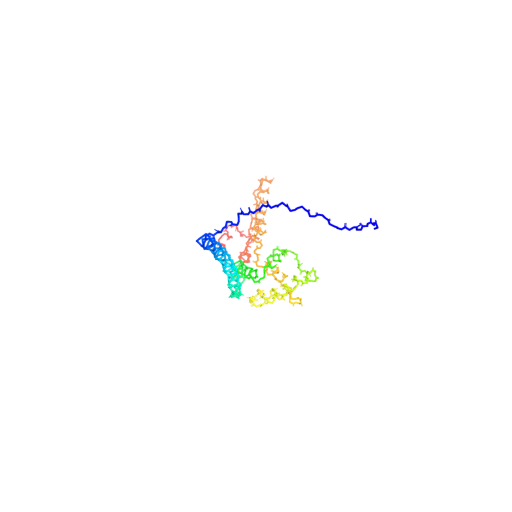 -8.564 -12.409 -0.103 1.00 91.62 154 GLN A CA 1
ATOM 1202 C C . GLN A 1 154 ? -8.415 -12.338 -1.631 1.00 91.62 154 GLN A C 1
ATOM 1204 O O . GLN A 1 154 ? -9.246 -12.896 -2.331 1.00 91.62 154 GLN A O 1
ATOM 1209 N N . ALA A 1 155 ? -7.330 -11.738 -2.133 1.00 90.88 155 ALA A N 1
ATOM 1210 C CA . ALA A 1 155 ? -7.027 -11.610 -3.562 1.00 90.88 155 ALA A CA 1
ATOM 1211 C C . ALA A 1 155 ? -5.991 -12.648 -4.060 1.00 90.88 155 ALA A C 1
ATOM 1213 O O . ALA A 1 155 ? -5.198 -12.381 -4.969 1.00 90.88 155 ALA A O 1
ATOM 1214 N N . ALA A 1 156 ? -5.902 -13.808 -3.394 1.00 91.38 156 ALA A N 1
ATOM 1215 C CA . ALA A 1 156 ? -4.854 -14.805 -3.640 1.00 91.38 156 ALA A CA 1
ATOM 1216 C C . ALA A 1 156 ? -5.083 -15.692 -4.871 1.00 91.38 156 ALA A C 1
ATOM 1218 O O . ALA A 1 156 ? -4.125 -16.280 -5.374 1.00 91.38 156 ALA A O 1
ATOM 1219 N N . ASP A 1 157 ? -6.323 -15.795 -5.332 1.00 88.56 157 ASP A N 1
ATOM 1220 C CA . ASP A 1 157 ? -6.761 -16.600 -6.472 1.00 88.56 157 ASP A CA 1
ATOM 1221 C C . ASP A 1 157 ? -5.999 -16.256 -7.760 1.00 88.56 157 ASP A C 1
ATOM 1223 O O . ASP A 1 157 ? -5.420 -17.140 -8.392 1.00 88.56 157 ASP A O 1
ATOM 1227 N N . ILE A 1 158 ? -5.916 -14.967 -8.088 1.00 88.06 158 ILE A N 1
ATOM 1228 C CA . ILE A 1 158 ? -5.195 -14.448 -9.261 1.00 88.06 158 ILE A CA 1
ATOM 1229 C C . ILE A 1 158 ? -3.969 -13.613 -8.873 1.00 88.06 158 ILE A C 1
ATOM 1231 O O . ILE A 1 158 ? -3.313 -13.028 -9.732 1.00 88.06 158 ILE A O 1
ATOM 1235 N N . LYS A 1 159 ? -3.625 -13.595 -7.576 1.00 93.25 159 LYS A N 1
ATOM 1236 C CA . LYS A 1 159 ? -2.508 -12.829 -6.996 1.00 93.25 159 LYS A CA 1
ATOM 1237 C C . LYS A 1 159 ? -2.591 -11.338 -7.335 1.00 93.25 159 LYS A C 1
ATOM 1239 O O . LYS A 1 159 ? -1.589 -10.722 -7.693 1.00 93.25 159 LYS A O 1
ATOM 1244 N N . ASN A 1 160 ? -3.777 -10.750 -7.213 1.00 94.19 160 ASN A N 1
ATOM 1245 C CA . ASN A 1 160 ? -3.997 -9.347 -7.550 1.00 94.19 160 ASN A CA 1
ATOM 1246 C C . ASN A 1 160 ? -3.488 -8.429 -6.428 1.00 94.19 160 ASN A C 1
ATOM 1248 O O . ASN A 1 160 ? -4.162 -8.209 -5.421 1.00 94.19 160 ASN A O 1
ATOM 1252 N N . GLY A 1 161 ? -2.277 -7.897 -6.585 1.00 96.38 161 GLY A N 1
ATOM 1253 C CA . GLY A 1 161 ? -1.637 -7.054 -5.576 1.00 96.38 161 GLY A CA 1
ATOM 1254 C C . GLY A 1 161 ? -2.233 -5.658 -5.470 1.00 96.38 161 GLY A C 1
ATOM 1255 O O . GLY A 1 161 ? -2.284 -5.118 -4.367 1.00 96.38 161 GLY A O 1
ATOM 1256 N N . LEU A 1 162 ? -2.708 -5.083 -6.578 1.00 96.19 162 LEU A N 1
ATOM 1257 C CA . LEU A 1 162 ? -3.374 -3.777 -6.566 1.00 96.19 162 LEU A CA 1
ATOM 1258 C C . LEU A 1 162 ? -4.709 -3.854 -5.820 1.00 96.19 162 LEU A C 1
ATOM 1260 O O . LEU A 1 162 ? -4.989 -3.005 -4.974 1.00 96.19 162 LEU A O 1
ATOM 1264 N N . GLU A 1 163 ? -5.484 -4.914 -6.054 1.00 95.88 163 GLU A N 1
ATOM 1265 C CA . GLU A 1 163 ? -6.716 -5.160 -5.302 1.00 95.88 163 GLU A CA 1
ATOM 1266 C C . GLU A 1 163 ? -6.431 -5.474 -3.831 1.00 95.88 163 GLU A C 1
ATOM 1268 O O . GLU A 1 163 ? -7.063 -4.907 -2.940 1.00 95.88 163 GLU A O 1
ATOM 1273 N N . ALA A 1 164 ? -5.419 -6.297 -3.546 1.00 96.75 164 ALA A N 1
ATOM 1274 C CA . ALA A 1 164 ? -4.993 -6.552 -2.174 1.00 96.75 164 ALA A CA 1
ATOM 1275 C C . ALA A 1 164 ? -4.605 -5.260 -1.434 1.00 96.75 164 ALA A C 1
ATOM 1277 O O . ALA A 1 164 ? -4.968 -5.075 -0.269 1.00 96.75 164 ALA A O 1
ATOM 1278 N N . TRP A 1 165 ? -3.897 -4.350 -2.108 1.00 97.00 165 TRP A N 1
ATOM 1279 C CA . TRP A 1 165 ? -3.546 -3.042 -1.563 1.00 97.00 165 TRP A CA 1
ATOM 1280 C C . TRP A 1 165 ? -4.780 -2.160 -1.346 1.00 97.00 165 TRP A C 1
ATOM 1282 O O . TRP A 1 165 ? -4.897 -1.537 -0.291 1.00 97.00 165 TRP A O 1
ATOM 1292 N N . ARG A 1 166 ? -5.738 -2.150 -2.282 1.00 96.19 166 ARG A N 1
ATOM 1293 C CA . ARG A 1 166 ? -7.017 -1.438 -2.135 1.00 96.19 166 ARG A CA 1
ATOM 1294 C C . ARG A 1 166 ? -7.815 -1.944 -0.931 1.00 96.19 166 ARG A C 1
ATOM 1296 O O . ARG A 1 166 ? -8.249 -1.130 -0.116 1.00 96.19 166 ARG A O 1
ATOM 1303 N N . ILE A 1 167 ? -7.978 -3.262 -0.785 1.00 94.62 167 ILE A N 1
ATOM 1304 C CA . ILE A 1 167 ? -8.666 -3.892 0.357 1.00 94.62 167 ILE A CA 1
ATOM 1305 C C . ILE A 1 167 ? -7.994 -3.477 1.666 1.00 94.62 167 ILE A C 1
ATOM 1307 O O . ILE A 1 167 ? -8.676 -3.059 2.605 1.00 94.62 167 ILE A O 1
ATOM 1311 N N . LEU A 1 168 ? -6.662 -3.555 1.714 1.00 95.31 168 LEU A N 1
ATOM 1312 C CA . LEU A 1 168 ? -5.886 -3.185 2.890 1.00 95.31 168 LEU A CA 1
ATOM 1313 C C . LEU A 1 168 ? -6.069 -1.701 3.240 1.00 95.31 168 LEU A C 1
ATOM 1315 O O . LEU A 1 168 ? -6.387 -1.385 4.384 1.00 95.31 168 LEU A O 1
ATOM 1319 N N . ARG A 1 169 ? -5.947 -0.797 2.259 1.00 94.62 169 ARG A N 1
ATOM 1320 C CA . ARG A 1 169 ? -6.185 0.643 2.440 1.00 94.62 169 ARG A CA 1
ATOM 1321 C C . ARG A 1 169 ? -7.595 0.928 2.933 1.00 94.62 169 ARG A C 1
ATOM 1323 O O . ARG A 1 169 ? -7.751 1.645 3.912 1.00 94.62 169 ARG A O 1
ATOM 1330 N N . ARG A 1 170 ? -8.615 0.338 2.308 1.00 91.75 170 ARG A N 1
ATOM 1331 C CA . ARG A 1 170 ? -10.022 0.534 2.687 1.00 91.75 170 ARG A CA 1
ATOM 1332 C C . ARG A 1 170 ? -10.296 0.125 4.136 1.00 91.75 170 ARG A C 1
ATOM 1334 O O . ARG A 1 170 ? -11.110 0.755 4.802 1.00 91.75 170 ARG A O 1
ATOM 1341 N N . GLU A 1 171 ? -9.630 -0.923 4.613 1.00 90.31 171 GLU A N 1
ATOM 1342 C CA . GLU A 1 171 ? -9.795 -1.428 5.976 1.00 90.31 171 GLU A CA 1
ATOM 1343 C C . GLU A 1 171 ? -8.975 -0.643 7.014 1.00 90.31 171 GLU A C 1
ATOM 1345 O O . GLU A 1 171 ? -9.363 -0.586 8.181 1.00 90.31 171 GLU A O 1
ATOM 1350 N N . MET A 1 172 ? -7.829 -0.075 6.633 1.00 89.38 172 MET A N 1
ATOM 1351 C CA . MET A 1 172 ? -6.897 0.582 7.562 1.00 89.38 172 MET A CA 1
ATOM 1352 C C . MET A 1 172 ? -7.008 2.106 7.572 1.00 89.38 172 MET A C 1
ATOM 1354 O O . MET A 1 172 ? -6.711 2.740 8.586 1.00 89.38 172 MET A O 1
ATOM 1358 N N . GLU A 1 173 ? -7.427 2.716 6.464 1.00 84.50 173 GLU A N 1
ATOM 1359 C CA . GLU A 1 173 ? -7.645 4.152 6.406 1.00 84.50 173 GLU A CA 1
ATOM 1360 C C . GLU A 1 173 ? -8.884 4.505 7.230 1.00 84.50 173 GLU A C 1
ATOM 1362 O O . GLU A 1 173 ? -9.980 3.993 6.979 1.00 84.50 173 GLU A O 1
ATOM 1367 N N . PRO A 1 174 ? -8.747 5.393 8.230 1.00 64.88 174 PRO A N 1
ATOM 1368 C CA . PRO A 1 174 ? -9.895 5.829 8.988 1.00 64.88 174 PRO A CA 1
ATOM 1369 C C . PRO A 1 174 ? -10.883 6.486 8.022 1.00 64.88 174 PRO A C 1
ATOM 1371 O O . PRO A 1 174 ? -10.596 7.539 7.448 1.00 64.88 174 PRO A O 1
ATOM 1374 N N . ARG A 1 175 ? -12.108 5.955 7.938 1.00 63.94 175 ARG A N 1
ATOM 1375 C CA . ARG A 1 175 ? -13.267 6.667 7.364 1.00 63.94 175 ARG A CA 1
ATOM 1376 C C . ARG A 1 175 ? -13.632 7.924 8.170 1.00 63.94 175 ARG A C 1
ATOM 1378 O O . ARG A 1 175 ? -14.703 8.488 7.984 1.00 63.94 175 ARG A O 1
ATOM 1385 N N . GLU A 1 176 ? -12.756 8.389 9.061 1.00 55.16 176 GLU A N 1
ATOM 1386 C CA . GLU A 1 176 ? -12.975 9.480 10.002 1.00 55.16 176 GLU A CA 1
ATOM 1387 C C . GLU A 1 176 ? -13.350 10.787 9.323 1.00 55.16 176 GLU A C 1
ATOM 1389 O O . GLU A 1 176 ? -14.080 11.561 9.920 1.00 55.16 176 GLU A O 1
ATOM 1394 N N . ARG A 1 177 ? -12.991 11.014 8.055 1.00 53.59 177 ARG A N 1
ATOM 1395 C CA . ARG A 1 177 ? -13.534 12.169 7.329 1.00 53.59 177 ARG A CA 1
ATOM 1396 C C . ARG A 1 177 ? -15.036 12.031 7.077 1.00 53.59 177 ARG A C 1
ATOM 1398 O O . ARG A 1 177 ? -15.758 12.997 7.266 1.00 53.59 177 ARG A O 1
ATOM 1405 N N . ALA A 1 178 ? -15.515 10.842 6.716 1.00 56.16 178 ALA A N 1
ATOM 1406 C CA . ALA A 1 178 ? -16.938 10.559 6.551 1.00 56.16 178 ALA A CA 1
ATOM 1407 C C . ALA A 1 178 ? -17.669 10.468 7.900 1.00 56.16 178 ALA A C 1
ATOM 1409 O O . ALA A 1 178 ? -18.776 10.976 8.006 1.00 56.16 178 ALA A O 1
ATOM 1410 N N . HIS A 1 179 ? -17.051 9.892 8.937 1.00 58.41 179 HIS A N 1
ATOM 1411 C CA . HIS A 1 179 ? -17.636 9.816 10.282 1.00 58.41 179 HIS A CA 1
ATOM 1412 C C . HIS A 1 179 ? -17.696 11.187 10.971 1.00 58.41 179 HIS A C 1
ATOM 1414 O O . HIS A 1 179 ? -18.746 11.573 11.470 1.00 58.41 179 HIS A O 1
ATOM 1420 N N . ALA A 1 180 ? -16.609 11.965 10.954 1.00 61.31 180 ALA A N 1
ATOM 1421 C CA . ALA A 1 180 ? -16.599 13.326 11.485 1.00 61.31 180 ALA A CA 1
ATOM 1422 C C . ALA A 1 180 ? -17.538 14.237 10.685 1.00 61.31 180 ALA A C 1
ATOM 1424 O O . ALA A 1 180 ? -18.270 15.017 11.282 1.00 61.31 180 ALA A O 1
ATOM 1425 N N . LEU A 1 181 ? -17.588 14.107 9.353 1.00 63.84 181 LEU A N 1
ATOM 1426 C CA . LEU A 1 181 ? -18.552 14.846 8.534 1.00 63.84 181 LEU A CA 1
ATOM 1427 C C . LEU A 1 181 ? -19.998 14.409 8.807 1.00 63.84 181 LEU A C 1
ATOM 1429 O O . LEU A 1 181 ? -20.880 15.260 8.843 1.00 63.84 181 LEU A O 1
ATOM 1433 N N . ALA A 1 182 ? -20.259 13.117 9.016 1.00 64.75 182 ALA A N 1
ATOM 1434 C CA . ALA A 1 182 ? -21.580 12.616 9.396 1.00 64.75 182 ALA A CA 1
ATOM 1435 C C . ALA A 1 182 ? -22.006 13.155 10.767 1.00 64.75 182 ALA A C 1
ATOM 1437 O O . ALA A 1 182 ? -23.127 13.640 10.900 1.00 64.75 182 ALA A O 1
ATOM 1438 N N . MET A 1 183 ? -21.088 13.169 11.737 1.00 67.06 183 MET A N 1
ATOM 1439 C CA . MET A 1 183 ? -21.312 13.753 13.058 1.00 67.06 183 MET A CA 1
ATOM 1440 C C . MET A 1 183 ? -21.595 15.258 12.960 1.00 67.06 183 MET A C 1
ATOM 1442 O O . MET A 1 183 ? -22.567 15.741 13.534 1.00 67.06 183 MET A O 1
ATOM 1446 N N . VAL A 1 184 ? -20.800 16.008 12.188 1.00 72.38 184 VAL A N 1
ATOM 1447 C CA . VAL A 1 184 ? -21.026 17.446 11.962 1.00 72.38 184 VAL A CA 1
ATOM 1448 C C . VAL A 1 184 ? -22.386 17.688 11.306 1.00 72.38 184 VAL A C 1
ATOM 1450 O O . VAL A 1 184 ? -23.138 18.527 11.788 1.00 72.38 184 VAL A O 1
ATOM 1453 N N . ARG A 1 185 ? -22.758 16.907 10.284 1.00 73.94 185 ARG A N 1
ATOM 1454 C CA . ARG A 1 185 ? -24.075 17.000 9.630 1.00 73.94 185 ARG A CA 1
ATOM 1455 C C . ARG A 1 185 ? -25.230 16.690 10.580 1.00 73.94 185 ARG A C 1
ATOM 1457 O O . ARG A 1 185 ? -26.269 17.336 10.500 1.00 73.94 185 ARG A O 1
ATOM 1464 N N . GLN A 1 186 ? -25.064 15.718 11.475 1.00 74.31 186 GLN A N 1
ATOM 1465 C CA . GLN A 1 186 ? -26.060 15.421 12.503 1.00 74.31 186 GLN A CA 1
ATOM 1466 C C . GLN A 1 186 ? -26.205 16.599 13.469 1.00 74.31 186 GLN A C 1
ATOM 1468 O O . GLN A 1 186 ? -27.323 17.051 13.686 1.00 74.31 186 GLN A O 1
ATOM 1473 N N . LEU A 1 187 ? -25.101 17.168 13.960 1.00 75.56 187 LEU A N 1
ATOM 1474 C CA . LEU A 1 187 ? -25.124 18.356 14.822 1.00 75.56 187 LEU A CA 1
ATOM 1475 C C . LEU A 1 187 ? -25.720 19.592 14.121 1.00 75.56 187 LEU A C 1
ATOM 1477 O O . LEU A 1 187 ? -26.422 20.383 14.749 1.00 75.56 187 LEU A O 1
ATOM 1481 N N . GLU A 1 188 ? -25.472 19.770 12.823 1.00 79.31 188 GLU A N 1
ATOM 1482 C CA . GLU A 1 188 ? -26.098 20.821 12.011 1.00 79.31 188 GLU A CA 1
ATOM 1483 C C . GLU A 1 188 ? -27.611 20.608 11.877 1.00 79.31 188 GLU A C 1
ATOM 1485 O O . GLU A 1 188 ? -28.376 21.558 12.046 1.00 79.31 188 GLU A O 1
ATOM 1490 N N . ALA A 1 189 ? -28.061 19.369 11.651 1.00 76.44 189 ALA A N 1
ATOM 1491 C CA . ALA A 1 189 ? -29.483 19.036 11.594 1.00 76.44 189 ALA A CA 1
ATOM 1492 C C . ALA A 1 189 ? -30.205 19.331 12.923 1.00 76.44 189 ALA A C 1
ATOM 1494 O O . ALA A 1 189 ? -31.333 19.828 12.901 1.00 76.44 189 ALA A O 1
ATOM 1495 N N . LEU A 1 190 ? -29.539 19.112 14.067 1.00 73.69 190 LEU A N 1
ATOM 1496 C CA . LEU A 1 190 ? -30.057 19.500 15.386 1.00 73.69 190 LEU A CA 1
ATOM 1497 C C . LEU A 1 190 ? -30.292 21.015 15.474 1.00 73.69 190 LEU A C 1
ATOM 1499 O O . LEU A 1 190 ? -31.384 21.456 15.829 1.00 73.69 190 LEU A O 1
ATOM 1503 N N . LYS A 1 191 ? -29.305 21.821 15.068 1.00 75.88 191 LYS A N 1
ATOM 1504 C CA . LYS A 1 191 ? -29.407 23.292 15.093 1.00 75.88 191 LYS A CA 1
ATOM 1505 C C . LYS A 1 191 ? -30.507 23.826 14.173 1.00 75.88 191 LYS A C 1
ATOM 1507 O O . LYS A 1 191 ? -31.189 24.797 14.510 1.00 75.88 191 LYS A O 1
ATOM 1512 N N . VAL A 1 192 ? -30.697 23.202 13.009 1.00 80.00 192 VAL A N 1
ATOM 1513 C CA . VAL A 1 192 ? -31.758 23.570 12.056 1.00 80.00 192 VAL A CA 1
ATOM 1514 C C . VAL A 1 192 ? -33.144 23.234 12.616 1.00 80.00 192 VAL A C 1
ATOM 1516 O O . VAL A 1 192 ? -34.074 24.030 12.462 1.00 80.00 192 VAL A O 1
ATOM 1519 N N . TYR A 1 193 ? -33.294 22.101 13.306 1.00 77.25 193 TYR A N 1
ATOM 1520 C CA . TYR A 1 193 ? -34.542 21.746 13.985 1.00 77.25 193 TYR A CA 1
ATOM 1521 C C . TYR A 1 193 ? -34.915 22.774 15.062 1.00 77.25 193 TYR A C 1
ATOM 1523 O O . TYR A 1 193 ? -36.050 23.250 15.089 1.00 77.25 193 TYR A O 1
ATOM 1531 N N . GLU A 1 194 ? -33.969 23.177 15.910 1.00 80.00 194 GLU A N 1
ATOM 1532 C CA . GLU A 1 194 ? -34.227 24.170 16.964 1.00 80.00 194 GLU A CA 1
ATOM 1533 C C . GLU A 1 194 ? -34.598 25.538 16.378 1.00 80.00 194 GLU A C 1
ATOM 1535 O O . GLU A 1 194 ? -35.538 26.187 16.840 1.00 80.00 194 GLU A O 1
ATOM 1540 N N . SER A 1 195 ? -33.929 25.930 15.289 1.00 79.12 195 SER A N 1
ATOM 1541 C CA . SER A 1 195 ? -34.197 27.188 14.578 1.00 79.12 195 SER A CA 1
ATOM 1542 C C . SER A 1 195 ? -35.571 27.216 13.895 1.00 79.12 195 SER A C 1
ATOM 1544 O O . SER A 1 195 ? -36.188 28.273 13.801 1.00 79.12 195 SER A O 1
ATOM 1546 N N . SER A 1 196 ? -36.056 26.070 13.404 1.00 78.44 196 SER A N 1
ATOM 1547 C CA . SER A 1 196 ? -37.322 25.967 12.658 1.00 78.44 196 SER A CA 1
ATOM 1548 C C . SER A 1 196 ? -38.537 25.687 13.542 1.00 78.44 196 SER A C 1
ATOM 1550 O O . SER A 1 196 ? -39.644 26.114 13.218 1.00 78.44 196 SER A O 1
ATOM 1552 N N . THR A 1 197 ? -38.350 24.990 14.662 1.00 79.06 197 THR A N 1
ATOM 1553 C CA . THR A 1 197 ? -39.444 24.621 15.573 1.00 79.06 197 THR A CA 1
ATOM 1554 C C . THR A 1 197 ? -39.575 25.558 16.770 1.00 79.06 197 THR A C 1
ATOM 1556 O O . THR A 1 197 ? -40.610 25.537 17.439 1.00 79.06 197 THR A O 1
ATOM 1559 N N . GLY A 1 198 ? -38.548 26.370 17.058 1.00 76.00 198 GLY A N 1
ATOM 1560 C CA . GLY A 1 198 ? -38.501 27.258 18.224 1.00 76.00 198 GLY A CA 1
ATOM 1561 C C . GLY A 1 198 ? -38.527 26.515 19.565 1.00 76.00 198 GLY A C 1
ATOM 1562 O O . GLY A 1 198 ? -38.751 27.131 20.605 1.00 76.00 198 GLY A O 1
ATOM 1563 N N . LYS A 1 199 ? -38.346 25.189 19.547 1.00 77.00 199 LYS A N 1
ATOM 1564 C CA . LYS A 1 199 ? -38.370 24.310 20.717 1.00 77.00 199 LYS A CA 1
ATOM 1565 C C . LYS A 1 199 ? -36.998 23.678 20.899 1.00 77.00 199 LYS A C 1
ATOM 1567 O O . LYS A 1 199 ? -36.352 23.313 19.920 1.00 77.00 199 LYS A O 1
ATOM 1572 N N . ALA A 1 200 ? -36.594 23.525 22.158 1.00 73.56 200 ALA A N 1
ATOM 1573 C CA . ALA A 1 200 ? -35.384 22.793 22.507 1.00 73.56 200 ALA A CA 1
ATOM 1574 C C . ALA A 1 200 ? -35.477 21.348 21.999 1.00 73.56 200 ALA A C 1
ATOM 1576 O O . ALA A 1 200 ? -36.549 20.728 22.049 1.00 73.56 200 ALA A O 1
ATOM 1577 N N . PHE A 1 201 ? -34.364 20.829 21.490 1.00 70.69 201 PHE A N 1
ATOM 1578 C CA . PHE A 1 201 ? -34.315 19.470 20.979 1.00 70.69 201 PHE A CA 1
ATOM 1579 C C . PHE A 1 201 ? -34.562 18.446 22.109 1.00 70.69 201 PHE A C 1
ATOM 1581 O O . PHE A 1 201 ? -34.021 18.612 23.205 1.00 70.69 201 PHE A O 1
ATOM 1588 N N . PRO A 1 202 ? -35.375 17.392 21.887 1.00 79.44 202 PRO A N 1
ATOM 1589 C CA . PRO A 1 202 ? -35.632 16.378 22.907 1.00 79.44 202 PRO A CA 1
ATOM 1590 C C . PRO A 1 202 ? -34.344 15.707 23.398 1.00 79.44 202 PRO A C 1
ATOM 1592 O O . PRO A 1 202 ? -33.540 15.228 22.598 1.00 79.44 202 PRO A O 1
ATOM 1595 N N . GLU A 1 203 ? -34.173 15.632 24.719 1.00 74.44 203 GLU A N 1
ATOM 1596 C CA . GLU A 1 203 ? -32.947 15.141 25.364 1.00 74.44 203 GLU A CA 1
ATOM 1597 C C . GLU A 1 203 ? -32.620 13.689 24.966 1.00 74.44 203 GLU A C 1
ATOM 1599 O O . GLU A 1 203 ? -31.466 13.365 24.698 1.00 74.44 203 GLU A O 1
ATOM 1604 N N . GLU A 1 204 ? -33.637 12.840 24.786 1.00 73.38 204 GLU A N 1
ATOM 1605 C CA . GLU A 1 204 ? -33.470 11.453 24.321 1.00 73.38 204 GLU A CA 1
ATOM 1606 C C . GLU A 1 204 ? -32.823 11.353 22.936 1.00 73.38 204 GLU A C 1
ATOM 1608 O O . GLU A 1 204 ? -32.007 10.468 22.677 1.00 73.38 204 GLU A O 1
ATOM 1613 N N . LEU A 1 205 ? -33.152 12.283 22.038 1.00 74.00 205 LEU A N 1
ATOM 1614 C CA . LEU A 1 205 ? -32.573 12.310 20.703 1.00 74.00 205 LEU A CA 1
ATOM 1615 C C . LEU A 1 205 ? -31.143 12.879 20.734 1.00 74.00 205 LEU A C 1
ATOM 1617 O O . LEU A 1 205 ? -30.316 12.468 19.915 1.00 74.00 205 LEU A O 1
ATOM 1621 N N . VAL A 1 206 ? -30.824 13.793 21.668 1.00 75.31 206 VAL A N 1
ATOM 1622 C CA . VAL A 1 206 ? -29.435 14.241 21.910 1.00 75.31 206 VAL A CA 1
ATOM 1623 C C . VAL A 1 206 ? -28.603 13.051 22.369 1.00 75.31 206 VAL A C 1
ATOM 1625 O O . VAL A 1 206 ? -27.564 12.771 21.772 1.00 75.31 206 VAL A O 1
ATOM 1628 N N . LEU A 1 207 ? -29.088 12.316 23.377 1.00 77.12 207 LEU A N 1
ATOM 1629 C CA . LEU A 1 207 ? -28.446 11.099 23.870 1.00 77.12 207 LEU A CA 1
ATOM 1630 C C . LEU A 1 207 ? -28.236 10.092 22.739 1.00 77.12 207 LEU A C 1
ATOM 1632 O O . LEU A 1 207 ? -27.118 9.620 22.547 1.00 77.12 207 LEU A O 1
ATOM 1636 N N . ALA A 1 208 ? -29.273 9.806 21.948 1.00 76.94 208 ALA A N 1
ATOM 1637 C CA . ALA A 1 208 ? -29.171 8.882 20.824 1.00 76.94 208 ALA A CA 1
ATOM 1638 C C . ALA A 1 208 ? -28.114 9.336 19.804 1.00 76.94 208 ALA A C 1
ATOM 1640 O O . ALA A 1 208 ? -27.314 8.521 19.343 1.00 76.94 208 ALA A O 1
ATOM 1641 N N . THR A 1 209 ? -28.057 10.632 19.488 1.00 77.31 209 THR A N 1
ATOM 1642 C CA . THR A 1 209 ? -27.072 11.188 18.545 1.00 77.31 209 THR A CA 1
ATOM 1643 C C . THR A 1 209 ? -25.646 11.066 19.089 1.00 77.31 209 THR A C 1
ATOM 1645 O O . THR A 1 209 ? -24.750 10.625 18.371 1.00 77.31 209 THR A O 1
ATOM 1648 N N . VAL A 1 210 ? -25.437 11.381 20.370 1.00 77.25 210 VAL A N 1
ATOM 1649 C CA . VAL A 1 210 ? -24.129 11.304 21.041 1.00 77.25 210 VAL A CA 1
ATOM 1650 C C . VAL A 1 210 ? -23.645 9.859 21.136 1.00 77.25 210 VAL A C 1
ATOM 1652 O O . VAL A 1 210 ? -22.519 9.572 20.743 1.00 77.25 210 VAL A O 1
ATOM 1655 N N . VAL A 1 211 ? -24.501 8.931 21.572 1.00 77.44 211 VAL A N 1
ATOM 1656 C CA . VAL A 1 211 ? -24.176 7.498 21.687 1.00 77.44 211 VAL A CA 1
ATOM 1657 C C . VAL A 1 211 ? -23.860 6.898 20.317 1.00 77.44 211 VAL A C 1
ATOM 1659 O O . VAL A 1 211 ? -22.901 6.140 20.175 1.00 77.44 211 VAL A O 1
ATOM 1662 N N . THR A 1 212 ? -24.604 7.295 19.281 1.00 79.06 212 THR A N 1
ATOM 1663 C CA . THR A 1 212 ? -24.308 6.906 17.894 1.00 79.06 212 THR A CA 1
ATOM 1664 C C . THR A 1 212 ? -22.982 7.504 17.410 1.00 79.06 212 THR A C 1
ATOM 1666 O O . THR A 1 212 ? -22.313 6.906 16.577 1.00 79.06 212 THR A O 1
ATOM 1669 N N . GLY A 1 213 ? -22.547 8.639 17.954 1.00 72.69 213 GLY A N 1
ATOM 1670 C CA . GLY A 1 213 ? -21.251 9.254 17.661 1.00 72.69 213 GLY A CA 1
ATOM 1671 C C . GLY A 1 213 ? -20.044 8.625 18.371 1.00 72.69 213 GLY A C 1
ATOM 1672 O O . GLY A 1 213 ? -18.910 8.831 17.935 1.00 72.69 213 GLY A O 1
ATOM 1673 N N . LEU A 1 214 ? -20.251 7.858 19.448 1.00 74.81 214 LEU A N 1
ATOM 1674 C CA . LEU A 1 214 ? -19.163 7.211 20.194 1.00 74.81 214 LEU A CA 1
ATOM 1675 C C . LEU A 1 214 ? -18.502 6.101 19.362 1.00 74.81 214 LEU A C 1
ATOM 1677 O O . LEU A 1 214 ? -19.185 5.363 18.659 1.00 74.81 214 LEU A O 1
ATOM 1681 N N . LYS A 1 215 ? -17.176 5.955 19.458 1.00 69.88 215 LYS A N 1
ATOM 1682 C CA . LYS A 1 215 ? -16.395 4.897 18.785 1.00 69.88 215 LYS A CA 1
ATOM 1683 C C . LYS A 1 215 ? -16.396 3.611 19.623 1.00 69.88 215 LYS A C 1
ATOM 1685 O O . LYS A 1 215 ? -16.403 3.675 20.851 1.00 69.88 215 LYS A O 1
ATOM 1690 N N . GLU A 1 216 ? -16.358 2.434 19.007 1.00 73.75 216 GLU A N 1
ATOM 1691 C CA . GLU A 1 216 ? -16.092 1.181 19.727 1.00 73.75 216 GLU A CA 1
ATOM 1692 C C . GLU A 1 216 ? -14.665 1.176 20.324 1.00 73.75 216 GLU A C 1
ATOM 1694 O O . GLU A 1 216 ? -13.740 1.669 19.673 1.00 73.75 216 GLU A O 1
ATOM 1699 N N . PRO A 1 217 ? -14.443 0.624 21.539 1.00 70.12 217 PRO A N 1
ATOM 1700 C CA . PRO A 1 217 ? -15.382 -0.127 22.387 1.00 70.12 217 PRO A CA 1
ATOM 1701 C C . PRO A 1 217 ? -16.268 0.742 23.299 1.00 70.12 217 PRO A C 1
ATOM 1703 O O . PRO A 1 217 ? -17.215 0.223 23.888 1.00 70.12 217 PRO A O 1
ATOM 1706 N N . LEU A 1 218 ? -16.012 2.052 23.385 1.00 72.62 218 LEU A N 1
ATOM 1707 C CA . LEU A 1 218 ? -16.727 2.976 24.277 1.00 72.62 218 LEU A CA 1
ATOM 1708 C C . LEU A 1 218 ? -18.234 3.000 24.006 1.00 72.62 218 LEU A C 1
ATOM 1710 O O . LEU A 1 218 ? -19.018 2.958 24.950 1.00 72.62 218 LEU A O 1
ATOM 1714 N N . ARG A 1 219 ? -18.657 2.974 22.734 1.00 78.88 219 ARG A N 1
ATOM 1715 C CA . ARG A 1 219 ? -20.084 2.865 22.374 1.00 78.88 219 ARG A CA 1
ATOM 1716 C C . ARG A 1 219 ? -20.746 1.648 23.020 1.00 78.88 219 ARG A C 1
ATOM 1718 O O . ARG A 1 219 ? -21.818 1.774 23.599 1.00 78.88 219 ARG A O 1
ATOM 1725 N N . SER A 1 220 ? -20.096 0.487 22.938 1.00 76.44 220 SER A N 1
ATOM 1726 C CA . SER A 1 220 ? -20.618 -0.761 23.500 1.00 76.44 220 SER A CA 1
ATOM 1727 C C . SER A 1 220 ? -20.681 -0.712 25.025 1.00 76.44 220 SER A C 1
ATOM 1729 O O . SER A 1 220 ? -21.619 -1.247 25.606 1.00 76.44 220 SER A O 1
ATOM 1731 N N . GLN A 1 221 ? -19.703 -0.075 25.672 1.00 77.06 221 GLN A N 1
ATOM 1732 C CA . GLN A 1 221 ? -19.667 0.089 27.125 1.00 77.06 221 GLN A CA 1
ATOM 1733 C C . GLN A 1 221 ? -20.761 1.045 27.615 1.00 77.06 221 GLN A C 1
ATOM 1735 O O . GLN A 1 221 ? -21.467 0.727 28.568 1.00 77.06 221 GLN A O 1
ATOM 1740 N N . VAL A 1 222 ? -20.942 2.176 26.930 1.00 80.19 222 VAL A N 1
ATOM 1741 C CA . VAL A 1 222 ? -21.997 3.150 27.234 1.00 80.19 222 VAL A CA 1
ATOM 1742 C C . VAL A 1 222 ? -23.378 2.544 26.984 1.00 80.19 222 VAL A C 1
ATOM 1744 O O . VAL A 1 222 ? -24.235 2.644 27.853 1.00 80.19 222 VAL A O 1
ATOM 1747 N N . GLN A 1 223 ? -23.589 1.826 25.875 1.00 81.69 223 GLN A N 1
ATOM 1748 C CA . GLN A 1 223 ? -24.858 1.129 25.618 1.00 81.69 223 GLN A CA 1
ATOM 1749 C C . GLN A 1 223 ? -25.194 0.076 26.677 1.00 81.69 223 GLN A C 1
ATOM 1751 O O . GLN A 1 223 ? -26.369 -0.104 26.983 1.00 81.69 223 GLN A O 1
ATOM 1756 N N . LEU A 1 224 ? -24.191 -0.597 27.253 1.00 83.88 224 LEU A N 1
ATOM 1757 C CA . LEU A 1 224 ? -24.411 -1.556 28.338 1.00 83.88 224 LEU A CA 1
ATOM 1758 C C . LEU A 1 224 ? -24.832 -0.884 29.656 1.00 83.88 224 LEU A C 1
ATOM 1760 O O . LEU A 1 224 ? -25.511 -1.506 30.467 1.00 83.88 224 LEU A O 1
ATOM 1764 N N . GLN A 1 225 ? -24.389 0.355 29.880 1.00 77.19 225 GLN A N 1
ATOM 1765 C CA . GLN A 1 225 ? -24.638 1.141 31.095 1.00 77.19 225 GLN A CA 1
ATOM 1766 C C . GLN A 1 225 ? -25.931 1.972 31.006 1.00 77.19 225 GLN A C 1
ATOM 1768 O O . GLN A 1 225 ? -26.461 2.404 32.030 1.00 77.19 225 GLN A O 1
ATOM 1773 N N . MET A 1 226 ? -26.449 2.201 29.794 1.00 80.25 226 MET A N 1
ATOM 1774 C CA . MET A 1 226 ? -27.638 3.020 29.561 1.00 80.25 226 MET A CA 1
ATOM 1775 C C . MET A 1 226 ? -28.909 2.402 30.158 1.00 80.25 226 MET A C 1
ATOM 1777 O O . MET A 1 226 ? -29.234 1.235 29.946 1.00 80.25 226 MET A O 1
ATOM 1781 N N . GLN A 1 227 ? -29.678 3.243 30.846 1.00 80.44 227 GLN A N 1
ATOM 1782 C CA . GLN A 1 227 ? -31.004 2.961 31.387 1.00 80.44 227 GLN A CA 1
ATOM 1783 C C . GLN A 1 227 ? -32.009 4.013 30.876 1.00 80.44 227 GLN A C 1
ATOM 1785 O O . GLN A 1 227 ? -31.597 5.077 30.413 1.00 80.44 227 GLN A O 1
ATOM 1790 N N . PRO A 1 228 ? -33.333 3.784 30.987 1.00 73.25 228 PRO A N 1
ATOM 1791 C CA . PRO A 1 228 ? -34.349 4.751 30.546 1.00 73.25 228 PRO A CA 1
ATOM 1792 C C . PRO A 1 228 ? -34.277 6.122 31.241 1.00 73.25 228 PRO A C 1
ATOM 1794 O O . PRO A 1 228 ? -34.903 7.073 30.791 1.00 73.25 228 PRO A O 1
ATOM 1797 N N . THR A 1 229 ? -33.541 6.228 32.350 1.00 76.69 229 THR A N 1
ATOM 1798 C CA . THR A 1 229 ? -33.350 7.461 33.126 1.00 76.69 229 THR A CA 1
ATOM 1799 C C . THR A 1 229 ? -32.000 8.137 32.880 1.00 76.69 229 THR A C 1
ATOM 1801 O O . THR A 1 229 ? -31.702 9.123 33.551 1.00 76.69 229 THR A O 1
ATOM 1804 N N . THR A 1 230 ? -31.166 7.599 31.985 1.00 78.62 230 THR A N 1
ATOM 1805 C CA . THR A 1 230 ? -29.824 8.128 31.712 1.00 78.62 230 THR A CA 1
ATOM 1806 C C . THR A 1 230 ? -29.912 9.505 31.062 1.00 78.62 230 THR A C 1
ATOM 1808 O O . THR A 1 230 ? -30.607 9.686 30.061 1.00 78.62 230 THR A O 1
ATOM 1811 N N . LYS A 1 231 ? -29.183 10.471 31.622 1.00 80.75 231 LYS A N 1
ATOM 1812 C CA . LYS A 1 231 ? -29.068 11.838 31.106 1.00 80.75 231 LYS A CA 1
ATOM 1813 C C . LYS A 1 231 ? -27.738 12.057 30.398 1.00 80.75 231 LYS A C 1
ATOM 1815 O O . LYS A 1 231 ? -26.801 11.268 30.507 1.00 80.75 231 LYS A O 1
ATOM 1820 N N . TYR A 1 232 ? -27.637 13.180 29.689 1.00 71.19 232 TYR A N 1
ATOM 1821 C CA . TYR A 1 232 ? -26.410 13.573 28.996 1.00 71.19 232 TYR A CA 1
ATOM 1822 C C . TYR A 1 232 ? -25.210 13.732 29.951 1.00 71.19 232 TYR A C 1
ATOM 1824 O O . TYR A 1 232 ? -24.086 13.392 29.583 1.00 71.19 232 TYR A O 1
ATOM 1832 N N . SER A 1 233 ? -25.448 14.196 31.184 1.00 76.06 233 SER A N 1
ATOM 1833 C CA . SER A 1 233 ? -24.425 14.310 32.236 1.00 76.06 233 SER A CA 1
ATOM 1834 C C . SER A 1 233 ? -23.745 12.979 32.545 1.00 76.06 233 SER A C 1
ATOM 1836 O O . SER A 1 233 ? -22.529 12.935 32.700 1.00 76.06 233 SER A O 1
ATOM 1838 N N . ASP A 1 234 ? -24.522 11.899 32.564 1.00 78.38 234 ASP A N 1
ATOM 1839 C CA . ASP A 1 234 ? -24.073 10.578 33.002 1.00 78.38 234 ASP A CA 1
ATOM 1840 C C . ASP A 1 234 ? -23.150 9.949 31.949 1.00 78.38 234 ASP A C 1
ATOM 1842 O O . ASP A 1 234 ? -22.151 9.316 32.273 1.00 78.38 234 ASP A O 1
ATOM 1846 N N . ILE A 1 235 ? -23.427 10.209 30.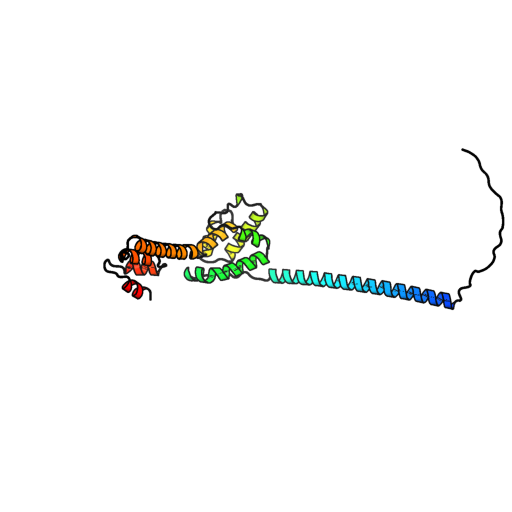664 1.00 72.94 235 ILE A N 1
ATOM 1847 C CA . ILE A 1 235 ? -22.544 9.805 29.561 1.00 72.94 235 ILE A CA 1
ATOM 1848 C C . ILE A 1 235 ? -21.187 10.510 29.677 1.00 72.94 235 ILE A C 1
ATOM 1850 O O . ILE A 1 235 ? -20.157 9.892 29.418 1.00 72.94 235 ILE A O 1
ATOM 1854 N N . GLY A 1 236 ? -21.176 11.789 30.067 1.00 67.69 236 GLY A N 1
ATOM 1855 C CA . GLY A 1 236 ? -19.942 12.548 30.273 1.00 67.69 236 GLY A CA 1
ATOM 1856 C C . GLY A 1 236 ? -19.046 11.932 31.349 1.00 67.69 236 GLY A C 1
ATOM 1857 O O . GLY A 1 236 ? -17.838 11.854 31.153 1.00 67.69 236 GLY A O 1
ATOM 1858 N N . GLU A 1 237 ? -19.641 11.432 32.434 1.00 75.44 237 GLU A N 1
ATOM 1859 C CA . GLU A 1 237 ? -18.923 10.745 33.517 1.00 75.44 237 GLU A CA 1
ATOM 1860 C C . GLU A 1 237 ? -18.416 9.348 33.131 1.00 75.44 237 GLU A C 1
ATOM 1862 O O . GLU A 1 237 ? -17.462 8.861 33.725 1.00 75.44 237 GLU A O 1
ATOM 1867 N N . TRP A 1 238 ? -19.028 8.684 32.146 1.00 74.25 238 TRP A N 1
ATOM 1868 C CA . TRP A 1 238 ? -18.584 7.361 31.681 1.00 74.25 238 TRP A CA 1
ATOM 1869 C C . TRP A 1 238 ? -17.496 7.415 30.607 1.00 74.25 238 TRP A C 1
ATOM 1871 O O . TRP A 1 238 ? -16.848 6.401 30.340 1.00 74.25 238 TRP A O 1
ATOM 1881 N N . VAL A 1 239 ? -17.349 8.563 29.942 1.00 63.16 239 VAL A N 1
ATOM 1882 C CA . VAL A 1 239 ? -16.410 8.771 28.829 1.00 63.16 239 VAL A CA 1
ATOM 1883 C C . VAL A 1 239 ? -15.120 9.477 29.280 1.00 63.16 239 VAL A C 1
ATOM 1885 O O . VAL A 1 239 ? -14.099 9.315 28.608 1.00 63.16 239 VAL A O 1
ATOM 1888 N N . LEU A 1 240 ? -15.156 10.238 30.381 1.00 51.81 240 LEU A N 1
ATOM 1889 C CA . LEU A 1 240 ? -14.002 10.906 31.009 1.00 51.81 240 LEU A CA 1
ATOM 1890 C C . LEU A 1 240 ? -13.343 10.031 32.082 1.00 51.81 240 LEU A C 1
ATOM 1892 O O . LEU A 1 240 ? -12.096 10.103 32.180 1.00 51.81 240 LEU A O 1
#

Radius of gyration: 41.69 Å; chains: 1; bounding box: 107×54×119 Å

Organism: NCBI:txid1628268